Protein AF-W2XUU3-F1 (afdb_monomer)

pLDDT: mean 76.56, std 19.65, range [27.19, 97.81]

Structure (mmCIF, N/CA/C/O backbone):
data_AF-W2XUU3-F1
#
_entry.id   AF-W2XUU3-F1
#
loop_
_atom_site.group_PDB
_atom_site.id
_atom_site.type_symbol
_atom_site.label_atom_id
_atom_site.label_alt_id
_atom_site.label_comp_id
_atom_site.label_asym_id
_atom_site.label_entity_id
_atom_site.label_seq_id
_atom_site.pdbx_PDB_ins_code
_atom_site.Cartn_x
_atom_site.Cartn_y
_atom_site.Cartn_z
_atom_site.occupancy
_atom_site.B_iso_or_equiv
_atom_site.auth_seq_id
_atom_site.auth_comp_id
_atom_site.auth_asym_id
_atom_site.auth_atom_id
_atom_site.pdbx_PDB_model_num
ATOM 1 N N . TYR A 1 1 ? 20.651 -17.869 -12.430 1.00 41.25 1 TYR A N 1
ATOM 2 C CA . TYR A 1 1 ? 20.452 -16.437 -12.718 1.00 41.25 1 TYR A CA 1
ATOM 3 C C . TYR A 1 1 ? 20.823 -16.132 -14.167 1.00 41.25 1 TYR A C 1
ATOM 5 O O . TYR A 1 1 ? 19.932 -15.798 -14.933 1.00 41.25 1 TYR A O 1
ATOM 13 N N . ASP A 1 2 ? 22.051 -16.438 -14.607 1.00 34.59 2 ASP A N 1
ATOM 14 C CA . ASP A 1 2 ? 22.442 -16.351 -16.034 1.00 34.59 2 ASP A CA 1
ATOM 15 C C . ASP A 1 2 ? 21.589 -17.206 -16.983 1.00 34.59 2 ASP A C 1
ATOM 17 O O . ASP A 1 2 ? 21.377 -16.845 -18.137 1.00 34.59 2 ASP A O 1
ATOM 21 N N . GLN A 1 3 ? 21.059 -18.330 -16.496 1.00 32.31 3 GLN A N 1
ATOM 22 C CA . GLN A 1 3 ? 20.168 -19.185 -17.278 1.00 32.31 3 GLN A CA 1
ATOM 23 C C . GLN A 1 3 ? 18.784 -18.551 -17.520 1.00 32.31 3 GLN A C 1
ATOM 25 O O . GLN A 1 3 ? 18.233 -18.719 -18.599 1.00 32.31 3 GLN A O 1
ATOM 30 N N . TYR A 1 4 ? 18.274 -17.742 -16.582 1.00 40.62 4 TYR A N 1
ATOM 31 C CA . TYR A 1 4 ? 16.996 -17.033 -16.744 1.00 40.62 4 TYR A CA 1
ATOM 32 C C . TYR A 1 4 ? 17.118 -15.932 -17.811 1.00 40.62 4 TYR A C 1
ATOM 34 O O . TYR A 1 4 ? 16.264 -15.798 -18.679 1.00 40.62 4 TYR A O 1
ATOM 42 N N . LEU A 1 5 ? 18.250 -15.214 -17.827 1.00 39.97 5 LEU A N 1
ATOM 43 C CA . LEU A 1 5 ? 18.573 -14.233 -18.871 1.00 39.97 5 LEU A CA 1
ATOM 44 C C . LEU A 1 5 ? 18.820 -14.888 -20.245 1.00 39.97 5 LEU A C 1
ATOM 46 O O . LEU A 1 5 ? 18.446 -14.317 -21.271 1.00 39.97 5 LEU A O 1
ATOM 50 N N . ARG A 1 6 ? 19.404 -16.098 -20.285 1.00 38.22 6 ARG A N 1
ATOM 51 C CA . ARG A 1 6 ? 19.573 -16.879 -21.529 1.00 38.22 6 ARG A CA 1
ATOM 52 C C . ARG A 1 6 ? 18.256 -17.391 -22.101 1.00 38.22 6 ARG A C 1
ATOM 54 O O . ARG A 1 6 ? 18.081 -17.389 -23.312 1.00 38.22 6 ARG A O 1
ATOM 61 N N . GLU A 1 7 ? 17.328 -17.812 -21.252 1.00 38.66 7 GLU A N 1
ATOM 62 C CA . GLU A 1 7 ? 16.015 -18.289 -21.695 1.00 38.66 7 GLU A CA 1
ATOM 63 C C . GLU A 1 7 ? 15.116 -17.127 -22.162 1.00 38.66 7 GLU A C 1
ATOM 65 O O . GLU A 1 7 ? 14.324 -17.301 -23.085 1.00 38.66 7 GLU A O 1
ATOM 70 N N . CYS A 1 8 ? 15.319 -15.908 -21.643 1.00 41.34 8 CYS A N 1
ATOM 71 C CA . CYS A 1 8 ? 14.700 -14.684 -22.172 1.00 41.34 8 CYS A CA 1
ATOM 72 C C . CYS A 1 8 ? 15.312 -14.174 -23.493 1.00 41.34 8 CYS A C 1
ATOM 74 O O . CYS A 1 8 ? 14.723 -13.301 -24.125 1.00 41.34 8 CYS A O 1
ATOM 76 N N . SER A 1 9 ? 16.466 -14.695 -23.926 1.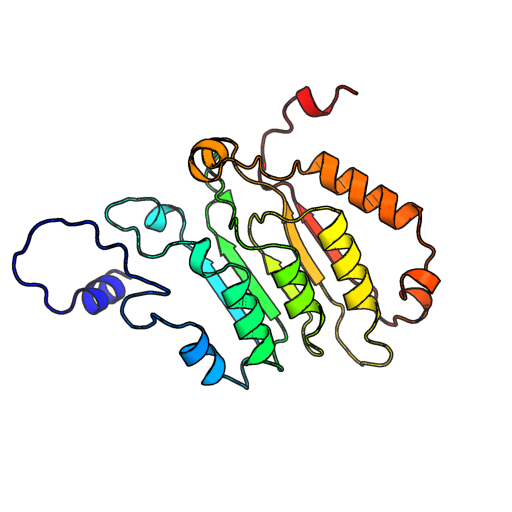00 40.03 9 SER A N 1
ATOM 77 C CA . SER A 1 9 ? 17.162 -14.307 -25.169 1.00 40.03 9 SER A CA 1
ATOM 78 C C . SER A 1 9 ? 17.012 -15.353 -26.284 1.00 40.03 9 SER A C 1
ATOM 80 O O . SER A 1 9 ? 17.901 -15.561 -27.112 1.00 40.03 9 SER A O 1
ATOM 82 N N . GLY A 1 10 ? 15.855 -16.017 -26.329 1.00 37.41 10 GLY A N 1
ATOM 83 C CA . GLY A 1 10 ? 15.483 -16.918 -27.414 1.00 37.41 10 GLY A CA 1
ATOM 84 C C . GLY A 1 10 ? 15.348 -16.193 -28.759 1.00 37.41 10 GLY A C 1
ATOM 85 O O . GLY A 1 10 ? 14.330 -15.569 -29.023 1.00 37.41 10 GLY A O 1
ATOM 86 N N . SER A 1 11 ? 16.367 -16.360 -29.609 1.00 41.75 11 SER A N 1
ATOM 87 C CA . SER A 1 11 ? 16.419 -16.057 -31.050 1.00 41.75 11 SER A CA 1
ATOM 88 C C . SER A 1 11 ? 16.164 -14.600 -31.457 1.00 41.75 11 SER A C 1
ATOM 90 O O . SER A 1 11 ? 15.083 -14.239 -31.911 1.00 41.75 11 SER A O 1
ATOM 92 N N . ILE A 1 12 ? 17.216 -13.780 -31.418 1.00 39.56 12 ILE A N 1
ATOM 93 C CA . ILE A 1 12 ? 17.306 -12.610 -32.297 1.00 39.56 12 ILE A CA 1
ATOM 94 C C . ILE A 1 12 ? 18.608 -12.745 -33.083 1.00 39.56 12 ILE A C 1
ATOM 96 O O . ILE A 1 12 ? 19.705 -12.754 -32.522 1.00 39.56 12 ILE A O 1
ATOM 100 N N . GLY A 1 13 ? 18.452 -12.956 -34.392 1.00 34.66 13 GLY A N 1
ATOM 101 C CA . GLY A 1 13 ? 19.531 -12.836 -35.360 1.00 34.66 13 GLY A CA 1
ATOM 102 C C . GLY A 1 13 ? 20.170 -11.456 -35.268 1.00 34.66 13 GLY A C 1
ATOM 103 O O . GLY A 1 13 ? 19.575 -10.515 -34.765 1.00 34.66 13 GLY A O 1
ATOM 104 N N . THR A 1 14 ? 21.410 -11.366 -35.725 1.00 39.41 14 THR A N 1
ATOM 105 C CA . THR A 1 14 ? 22.249 -10.166 -35.753 1.00 39.41 14 THR A CA 1
ATOM 106 C C . THR A 1 14 ? 21.522 -8.924 -36.273 1.00 39.41 14 THR A C 1
ATOM 108 O O . THR A 1 14 ? 21.607 -8.625 -37.459 1.00 39.41 14 THR A O 1
ATOM 111 N N . GLU A 1 15 ? 20.873 -8.171 -35.393 1.00 36.06 15 GLU A N 1
ATOM 112 C CA . GLU A 1 15 ? 20.435 -6.808 -35.654 1.00 36.06 15 GLU A CA 1
ATOM 113 C C . GLU A 1 15 ? 20.723 -5.944 -34.426 1.00 36.06 15 GLU A C 1
ATOM 115 O O . GLU A 1 15 ? 20.674 -6.367 -33.274 1.00 36.06 15 GLU A O 1
ATOM 120 N N . THR A 1 16 ? 21.185 -4.750 -34.754 1.00 36.25 16 THR A N 1
ATOM 121 C CA . THR A 1 16 ? 21.762 -3.677 -33.953 1.00 36.25 16 THR A CA 1
ATOM 122 C C . THR A 1 16 ? 21.154 -3.450 -32.570 1.00 36.25 16 THR A C 1
ATOM 124 O O . THR A 1 16 ? 19.956 -3.585 -32.368 1.00 36.25 16 THR A O 1
ATOM 127 N N . ALA A 1 17 ? 22.019 -3.018 -31.643 1.00 39.22 17 ALA A N 1
ATOM 128 C CA . ALA A 1 17 ? 21.727 -2.589 -30.278 1.00 39.22 17 ALA A CA 1
ATOM 129 C C . ALA A 1 17 ? 20.727 -1.415 -30.205 1.00 39.22 17 ALA A C 1
ATOM 131 O O . ALA A 1 17 ? 21.086 -0.285 -29.874 1.00 39.22 17 ALA A O 1
ATOM 132 N N . GLU A 1 18 ? 19.464 -1.688 -30.501 1.00 40.22 18 GLU A N 1
ATOM 133 C CA . GLU A 1 18 ? 18.334 -0.872 -30.094 1.00 40.22 18 GLU A CA 1
ATOM 134 C C . GLU A 1 18 ? 17.910 -1.319 -28.694 1.00 40.22 18 GLU A C 1
ATOM 136 O O . GLU A 1 18 ? 17.747 -2.502 -28.406 1.00 40.22 18 GLU A O 1
ATOM 141 N N . THR A 1 19 ? 17.802 -0.346 -27.797 1.00 45.88 19 THR A N 1
ATOM 142 C CA . THR A 1 19 ? 17.365 -0.463 -26.404 1.00 45.88 19 THR A CA 1
ATOM 143 C C . THR A 1 19 ? 16.165 -1.399 -26.239 1.00 45.88 19 THR A C 1
ATOM 145 O O . THR A 1 19 ? 15.020 -0.994 -26.445 1.00 45.88 19 THR A O 1
ATOM 148 N N . ILE A 1 20 ? 16.430 -2.638 -25.817 1.00 49.38 20 ILE A N 1
ATOM 149 C CA . ILE A 1 20 ? 15.419 -3.622 -25.426 1.00 49.38 20 ILE A CA 1
ATOM 150 C C . ILE A 1 20 ? 14.878 -3.192 -24.059 1.00 49.38 20 ILE A C 1
ATOM 152 O O . ILE A 1 20 ? 15.310 -3.681 -23.026 1.00 49.38 20 ILE A O 1
ATOM 156 N N . ASN A 1 21 ? 13.956 -2.231 -24.039 1.00 52.81 21 ASN A N 1
ATOM 157 C CA . ASN A 1 21 ? 13.055 -2.061 -22.903 1.00 52.81 21 ASN A CA 1
ATOM 158 C C . ASN A 1 21 ? 11.887 -3.023 -23.138 1.00 52.81 21 ASN A C 1
ATOM 160 O O . ASN A 1 21 ? 11.008 -2.687 -23.938 1.00 52.81 21 ASN A O 1
ATOM 164 N N . PRO A 1 22 ? 11.858 -4.222 -22.527 1.00 54.12 22 PRO A N 1
ATOM 165 C CA . PRO A 1 22 ? 10.734 -5.126 -22.721 1.00 54.12 22 PRO A CA 1
ATOM 166 C C . PRO A 1 22 ? 9.446 -4.428 -22.241 1.00 54.12 22 PRO A C 1
ATOM 168 O O . PRO A 1 22 ? 9.410 -3.887 -21.131 1.00 54.12 22 PRO A O 1
ATOM 171 N N . PRO A 1 23 ? 8.394 -4.368 -23.073 1.00 60.56 23 PRO A N 1
ATOM 172 C CA . PRO A 1 23 ? 7.154 -3.701 -22.705 1.00 60.56 23 PRO A CA 1
ATOM 173 C C . PRO A 1 23 ? 6.429 -4.477 -21.597 1.00 60.56 23 PRO A C 1
ATOM 175 O O . PRO A 1 23 ? 6.322 -5.699 -21.644 1.00 60.56 23 PRO A O 1
ATOM 178 N N . GLY A 1 24 ? 5.871 -3.761 -20.619 1.00 72.94 24 GLY A N 1
ATOM 179 C CA . GLY A 1 24 ? 5.047 -4.360 -19.565 1.00 72.94 24 GLY A CA 1
ATOM 180 C C . GLY A 1 24 ? 5.864 -5.028 -18.455 1.00 72.94 24 GLY A C 1
ATOM 181 O O . GLY A 1 24 ? 6.735 -4.398 -17.861 1.00 72.94 24 GLY A O 1
ATOM 182 N N . TYR A 1 25 ? 5.548 -6.284 -18.144 1.00 75.56 25 TYR A N 1
ATOM 183 C CA . TYR A 1 25 ? 6.051 -7.034 -16.983 1.00 75.56 25 TYR A CA 1
ATOM 184 C C . TYR A 1 25 ? 7.121 -8.070 -17.374 1.00 75.56 25 TYR A C 1
ATOM 186 O O . TYR A 1 25 ? 7.364 -9.028 -16.642 1.00 75.56 25 TYR A O 1
ATOM 194 N N . GLY A 1 26 ? 7.743 -7.894 -18.545 1.00 71.25 26 GLY A N 1
ATOM 195 C CA . GLY A 1 26 ? 8.745 -8.790 -19.125 1.00 71.25 26 GLY A CA 1
ATOM 196 C C . GLY A 1 26 ? 8.318 -9.362 -20.481 1.00 71.25 26 GLY A C 1
ATOM 197 O O . GLY A 1 26 ? 7.238 -9.069 -20.987 1.00 71.25 26 GLY A O 1
ATOM 198 N N . VAL A 1 27 ? 9.167 -10.209 -21.071 1.00 67.94 27 VAL A N 1
ATOM 199 C CA . VAL A 1 27 ? 8.997 -10.736 -22.445 1.00 67.94 27 VAL A CA 1
ATOM 200 C C . VAL A 1 27 ? 7.706 -11.552 -22.617 1.00 67.94 27 VAL A C 1
ATOM 202 O O . VAL A 1 27 ? 7.077 -11.503 -23.670 1.00 67.94 27 VAL A O 1
ATOM 205 N N . SER A 1 28 ? 7.285 -12.265 -21.570 1.00 67.44 28 SER A N 1
ATOM 206 C CA . SER A 1 28 ? 6.139 -13.187 -21.617 1.00 67.44 28 SER A CA 1
ATOM 207 C C . SER A 1 28 ? 4.859 -12.629 -20.986 1.00 67.44 28 SER A C 1
ATOM 209 O O . SER A 1 28 ? 3.838 -13.313 -20.974 1.00 67.44 28 SER A O 1
ATOM 211 N N . ALA A 1 29 ? 4.900 -11.416 -20.427 1.00 73.81 29 ALA A N 1
ATOM 212 C CA . ALA A 1 29 ? 3.790 -10.841 -19.674 1.00 73.81 29 ALA A CA 1
ATOM 213 C C . ALA A 1 29 ? 3.652 -9.344 -19.970 1.00 73.81 29 ALA A C 1
ATOM 215 O O . ALA A 1 29 ? 4.213 -8.495 -19.286 1.00 73.81 29 ALA A O 1
ATOM 216 N N . SER A 1 30 ? 2.864 -9.008 -20.987 1.00 76.69 30 SER A N 1
ATOM 217 C CA . SER A 1 30 ? 2.595 -7.615 -21.365 1.00 76.69 30 SER A CA 1
ATOM 218 C C . SER A 1 30 ? 1.377 -7.017 -20.648 1.00 76.69 30 SER A C 1
ATOM 220 O O . SER A 1 30 ? 1.278 -5.797 -20.518 1.00 76.69 30 SER A O 1
ATOM 222 N N . GLU A 1 31 ? 0.466 -7.851 -20.131 1.00 84.44 31 GLU A N 1
ATOM 223 C CA . GLU A 1 31 ? -0.811 -7.416 -19.555 1.00 84.44 31 GLU A CA 1
ATOM 224 C C . GLU A 1 31 ? -1.059 -7.984 -18.150 1.00 84.44 31 GLU A C 1
ATOM 226 O O . GLU A 1 31 ? -1.480 -9.131 -17.989 1.00 84.44 31 GLU A O 1
ATOM 231 N N . ALA A 1 32 ? -0.912 -7.149 -17.114 1.00 86.81 32 ALA A N 1
ATOM 232 C CA . ALA A 1 32 ? -1.220 -7.539 -15.733 1.00 86.81 32 ALA A CA 1
ATOM 233 C C . ALA A 1 32 ? -2.652 -8.040 -15.556 1.00 86.81 32 ALA A C 1
ATOM 235 O O . ALA A 1 32 ? -2.894 -8.948 -14.768 1.00 86.81 32 ALA A O 1
ATOM 236 N N . ARG A 1 33 ? -3.602 -7.493 -16.322 1.00 91.31 33 ARG A N 1
ATOM 237 C CA . ARG A 1 33 ? -4.997 -7.932 -16.280 1.00 91.31 33 ARG A CA 1
ATOM 238 C C . ARG A 1 33 ? -5.147 -9.407 -16.624 1.00 91.31 33 ARG A C 1
ATOM 240 O O . ARG A 1 33 ? -5.864 -10.105 -15.918 1.00 91.31 33 ARG A O 1
ATOM 247 N N . ALA A 1 34 ? -4.488 -9.876 -17.681 1.00 89.94 34 ALA A N 1
ATOM 248 C CA . ALA A 1 34 ? -4.560 -11.277 -18.080 1.00 89.94 34 ALA A CA 1
ATOM 249 C C . ALA A 1 34 ? -3.976 -12.190 -16.991 1.00 89.94 34 ALA A C 1
ATOM 251 O O . ALA A 1 34 ? -4.599 -13.188 -16.631 1.00 89.94 34 ALA A O 1
ATOM 252 N N . VAL A 1 35 ? -2.832 -11.797 -16.418 1.00 88.75 35 VAL A N 1
ATOM 253 C CA . VAL A 1 35 ? -2.141 -12.552 -15.362 1.00 88.75 35 VAL A CA 1
ATOM 254 C C . VAL A 1 35 ? -2.972 -12.614 -14.079 1.00 88.75 35 VAL A C 1
ATOM 256 O O . VAL A 1 35 ? -3.259 -13.696 -13.580 1.00 88.75 35 VAL A O 1
ATOM 259 N N . LEU A 1 36 ? -3.412 -11.467 -13.562 1.00 94.00 36 LEU A N 1
ATOM 260 C CA . LEU A 1 36 ? -4.141 -11.384 -12.292 1.00 94.00 36 LEU A CA 1
ATOM 261 C C . LEU A 1 36 ? -5.523 -12.039 -12.393 1.00 94.00 36 LEU A C 1
ATOM 263 O O . LEU A 1 36 ? -5.936 -12.754 -11.484 1.00 94.00 36 LEU A O 1
ATOM 267 N N . LYS A 1 37 ? -6.204 -11.899 -13.538 1.00 94.94 37 LYS A N 1
ATOM 268 C CA . LYS A 1 37 ? -7.478 -12.584 -13.804 1.00 94.94 37 LYS A CA 1
ATOM 269 C C . LYS A 1 37 ? -7.347 -14.108 -13.816 1.00 94.94 37 LYS A C 1
ATOM 271 O O . LYS A 1 37 ? -8.307 -14.790 -13.464 1.00 94.94 37 LYS A O 1
ATOM 276 N N . ALA A 1 38 ? -6.193 -14.646 -14.206 1.00 93.62 38 ALA A N 1
ATOM 277 C CA . ALA A 1 38 ? -5.939 -16.084 -14.165 1.00 93.62 38 ALA A CA 1
ATOM 278 C C . ALA A 1 38 ? -5.705 -16.614 -12.735 1.00 93.62 38 ALA A C 1
ATOM 280 O O . ALA A 1 38 ? -5.761 -17.824 -12.522 1.00 93.62 38 ALA A O 1
ATOM 281 N N . CYS A 1 39 ? -5.500 -15.727 -11.753 1.00 94.69 39 CYS A N 1
ATOM 282 C CA . CYS A 1 39 ? -5.122 -16.068 -10.382 1.00 94.69 39 CYS A CA 1
ATOM 283 C C . CYS A 1 39 ? -6.114 -15.521 -9.329 1.00 94.69 39 CYS A C 1
ATOM 285 O O . CYS A 1 39 ? -5.701 -14.812 -8.409 1.00 94.69 39 CYS A O 1
ATOM 287 N N . PRO A 1 40 ? -7.420 -15.855 -9.380 1.00 95.75 40 PRO A N 1
ATOM 288 C CA . PRO A 1 40 ? -8.401 -15.314 -8.432 1.00 95.75 40 PRO A CA 1
ATOM 289 C C . PRO A 1 40 ? -8.209 -15.795 -6.986 1.00 95.75 40 PRO A C 1
ATOM 291 O O . PRO A 1 40 ? -8.687 -15.156 -6.051 1.00 95.75 40 PRO A O 1
ATOM 294 N N . ALA A 1 41 ? -7.500 -16.912 -6.798 1.00 96.88 41 ALA A N 1
ATOM 295 C CA . ALA A 1 41 ? -7.168 -17.469 -5.489 1.00 96.88 41 ALA A CA 1
ATOM 296 C C . ALA A 1 41 ? -5.841 -16.938 -4.909 1.00 96.88 41 ALA A C 1
ATOM 298 O O . ALA A 1 41 ? -5.352 -17.480 -3.921 1.00 96.88 41 ALA A O 1
ATOM 299 N N . LEU A 1 42 ? -5.231 -15.922 -5.530 1.00 97.38 42 LEU A N 1
ATOM 300 C CA . LEU A 1 42 ? -3.967 -15.351 -5.071 1.00 97.38 42 LEU A CA 1
ATOM 301 C C . LEU A 1 42 ? -4.139 -14.693 -3.694 1.00 97.38 42 LEU A C 1
ATOM 303 O O . LEU A 1 42 ? -4.936 -13.768 -3.543 1.00 97.38 42 LEU A O 1
ATOM 307 N N . THR A 1 43 ? -3.367 -15.159 -2.712 1.00 96.75 43 THR A N 1
ATOM 308 C CA . THR A 1 43 ? -3.376 -14.642 -1.333 1.00 96.75 43 THR A CA 1
ATOM 309 C C . THR A 1 43 ? -2.168 -13.764 -1.021 1.00 96.75 43 THR A C 1
ATOM 311 O O . THR A 1 43 ? -2.246 -12.891 -0.163 1.00 96.75 43 THR A O 1
ATOM 314 N N . SER A 1 44 ? -1.055 -13.939 -1.732 1.00 96.88 44 SER A N 1
ATOM 315 C CA . SER A 1 44 ? 0.165 -13.163 -1.518 1.00 96.88 44 SER A CA 1
ATOM 316 C C . SER A 1 44 ? 0.781 -12.748 -2.847 1.00 96.88 44 SER A C 1
ATOM 318 O O . SER A 1 44 ? 0.933 -13.578 -3.745 1.00 96.88 44 SER A O 1
ATOM 320 N N . LEU A 1 45 ? 1.128 -11.468 -2.972 1.00 96.38 45 LEU A N 1
ATOM 321 C CA . LEU A 1 45 ? 1.821 -10.914 -4.132 1.00 96.38 45 LEU A CA 1
ATOM 322 C C . LEU A 1 45 ? 3.032 -10.109 -3.660 1.00 96.38 45 LEU A C 1
ATOM 324 O O . LEU A 1 45 ? 2.863 -9.051 -3.059 1.00 96.38 45 LEU A O 1
ATOM 328 N N . SER A 1 46 ? 4.235 -10.604 -3.949 1.00 94.31 46 SER A N 1
ATOM 329 C CA . SER A 1 46 ? 5.489 -9.885 -3.703 1.00 94.31 46 SER A CA 1
ATOM 330 C C . SER A 1 46 ? 6.171 -9.553 -5.027 1.00 94.31 46 SER A C 1
ATOM 332 O O . SER A 1 46 ? 6.272 -10.400 -5.919 1.00 94.31 46 SER A O 1
ATOM 334 N N . ILE A 1 47 ? 6.615 -8.307 -5.158 1.00 90.75 47 ILE A N 1
ATOM 335 C CA . ILE A 1 47 ? 7.369 -7.785 -6.295 1.00 90.75 47 ILE A CA 1
ATOM 336 C C . ILE A 1 47 ? 8.685 -7.245 -5.747 1.00 90.75 47 ILE A C 1
ATOM 338 O O . ILE A 1 47 ? 8.704 -6.246 -5.034 1.00 90.75 47 ILE A O 1
ATOM 342 N N . ASN A 1 48 ? 9.792 -7.892 -6.101 1.00 87.25 48 ASN A N 1
ATOM 343 C CA . ASN A 1 48 ? 11.125 -7.443 -5.722 1.00 87.25 48 ASN A CA 1
ATOM 344 C C . ASN A 1 48 ? 11.884 -6.993 -6.969 1.00 87.25 48 ASN A C 1
ATOM 346 O O . ASN A 1 48 ? 12.063 -7.769 -7.911 1.00 87.25 48 ASN A O 1
ATOM 350 N N . ILE A 1 49 ? 12.298 -5.729 -6.983 1.00 81.75 49 ILE A N 1
ATOM 351 C CA . ILE A 1 49 ? 13.027 -5.130 -8.096 1.00 81.75 49 ILE A CA 1
ATOM 352 C C . ILE A 1 49 ? 14.494 -4.975 -7.696 1.00 81.75 49 ILE A C 1
ATOM 354 O O . ILE A 1 49 ? 14.846 -4.122 -6.874 1.00 81.75 49 ILE A O 1
ATOM 358 N N . ASP A 1 50 ? 15.372 -5.750 -8.341 1.00 80.12 50 ASP A N 1
ATOM 359 C CA . ASP A 1 50 ? 16.817 -5.521 -8.265 1.00 80.12 50 ASP A CA 1
ATOM 360 C C . ASP A 1 50 ? 17.144 -4.222 -9.001 1.00 80.12 50 ASP A C 1
ATOM 362 O O . ASP A 1 50 ? 17.335 -4.181 -10.220 1.00 80.12 50 ASP A O 1
ATOM 366 N N . TYR A 1 51 ? 17.179 -3.144 -8.226 1.00 72.19 51 TYR A N 1
ATOM 367 C CA . TYR A 1 51 ? 17.460 -1.806 -8.704 1.00 72.19 51 TYR A CA 1
ATOM 368 C C . TYR A 1 51 ? 18.836 -1.686 -9.356 1.00 72.19 51 TYR A C 1
ATOM 370 O O . TYR A 1 51 ? 18.968 -0.990 -10.359 1.00 72.19 51 TYR A O 1
ATOM 378 N N . ILE A 1 52 ? 19.861 -2.349 -8.811 1.00 71.06 52 ILE A N 1
ATOM 379 C CA . ILE A 1 52 ? 21.241 -2.224 -9.297 1.00 71.06 52 ILE A CA 1
ATOM 380 C C . ILE A 1 52 ? 21.318 -2.746 -10.729 1.00 71.06 52 ILE A C 1
ATOM 382 O O . ILE A 1 52 ? 21.878 -2.079 -11.602 1.00 71.06 52 ILE A O 1
ATOM 386 N N . GLN A 1 53 ? 20.708 -3.902 -10.978 1.00 73.19 53 GLN A N 1
ATOM 387 C CA . GLN A 1 53 ? 20.642 -4.479 -12.316 1.00 73.19 53 GLN A CA 1
ATOM 388 C C . GLN A 1 53 ? 19.687 -3.705 -13.224 1.00 73.19 53 GLN A C 1
ATOM 390 O O . GLN A 1 53 ? 20.019 -3.442 -14.378 1.00 73.19 53 GLN A O 1
ATOM 395 N N . ASN A 1 54 ? 18.529 -3.288 -12.713 1.00 73.00 54 ASN A N 1
ATOM 396 C CA . ASN A 1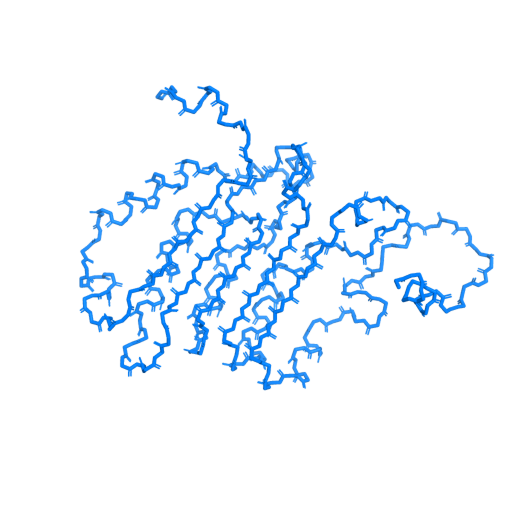 54 ? 17.517 -2.628 -13.534 1.00 73.00 54 ASN A CA 1
ATOM 397 C C . ASN A 1 54 ? 17.916 -1.204 -13.971 1.00 73.00 54 ASN A C 1
ATOM 399 O O . ASN A 1 54 ? 17.428 -0.707 -14.981 1.00 73.00 54 ASN A O 1
ATOM 403 N N . ASN A 1 55 ? 18.811 -0.538 -13.236 1.00 70.25 55 ASN A N 1
ATOM 404 C CA . ASN A 1 55 ? 19.317 0.788 -13.596 1.00 70.25 55 ASN A CA 1
ATOM 405 C C . ASN A 1 55 ? 20.448 0.784 -14.621 1.00 70.25 55 ASN A C 1
ATOM 407 O O . ASN A 1 55 ? 20.777 1.845 -15.159 1.00 70.25 55 ASN A O 1
ATOM 411 N N . ASN A 1 56 ? 21.099 -0.355 -14.845 1.00 71.56 56 ASN A N 1
ATOM 412 C CA . ASN A 1 56 ? 22.107 -0.450 -15.885 1.00 71.56 56 ASN A CA 1
ATOM 413 C C . ASN A 1 56 ? 21.379 -0.485 -17.242 1.00 71.56 56 ASN A C 1
ATOM 415 O O . ASN A 1 56 ? 20.624 -1.423 -17.480 1.00 71.56 56 ASN A O 1
ATOM 419 N N . PRO A 1 57 ? 21.602 0.484 -18.152 1.00 68.94 57 PRO A N 1
ATOM 420 C CA . PRO A 1 57 ? 20.894 0.544 -19.435 1.00 68.94 57 PRO A CA 1
ATOM 421 C C . PRO A 1 57 ? 21.041 -0.716 -20.298 1.00 68.94 57 PRO A C 1
ATOM 423 O O . PRO A 1 57 ? 20.216 -0.960 -21.169 1.00 68.94 57 PRO A O 1
ATOM 426 N N . GLN A 1 58 ? 22.094 -1.509 -20.073 1.00 68.31 58 GLN A N 1
ATOM 427 C CA . GLN A 1 58 ? 22.340 -2.764 -20.787 1.00 68.31 58 GLN A CA 1
ATOM 428 C C . GLN A 1 58 ? 21.548 -3.944 -20.217 1.00 68.31 58 GLN A C 1
ATOM 430 O O . GLN A 1 58 ? 21.378 -4.951 -20.896 1.00 68.31 58 GLN A O 1
ATOM 435 N N . THR A 1 59 ? 21.099 -3.838 -18.968 1.00 67.12 59 THR A N 1
ATOM 436 C CA . THR A 1 59 ? 20.378 -4.893 -18.250 1.00 67.12 59 THR A CA 1
ATOM 437 C C . THR A 1 59 ? 19.042 -4.401 -17.708 1.00 67.12 59 THR A C 1
ATOM 439 O O . THR A 1 59 ? 18.451 -5.077 -16.876 1.00 67.12 59 THR A O 1
ATOM 442 N N . GLN A 1 60 ? 18.557 -3.240 -18.155 1.00 69.38 60 GLN A N 1
ATOM 443 C CA . GLN A 1 60 ? 17.246 -2.731 -17.780 1.00 69.38 60 GLN A CA 1
ATOM 444 C C . GLN A 1 60 ? 16.184 -3.698 -18.304 1.00 69.38 60 GLN A C 1
ATOM 446 O O . GLN A 1 60 ? 16.051 -3.896 -19.509 1.00 69.38 60 GLN A O 1
ATOM 451 N N . TYR A 1 61 ? 15.435 -4.307 -17.391 1.00 70.75 61 TYR A N 1
ATOM 452 C CA . TYR A 1 61 ? 14.495 -5.376 -17.721 1.00 70.75 61 TYR A CA 1
ATOM 453 C C . TYR A 1 61 ? 13.049 -5.021 -17.378 1.00 70.75 61 TYR A C 1
ATOM 455 O O . TYR A 1 61 ? 12.146 -5.739 -17.796 1.00 70.75 61 TYR A O 1
ATOM 463 N N . ILE A 1 62 ? 12.796 -3.938 -16.631 1.00 75.88 62 ILE A N 1
ATOM 464 C CA . ILE A 1 62 ? 11.433 -3.485 -16.343 1.00 75.88 62 ILE A CA 1
ATOM 465 C C . ILE A 1 62 ? 11.363 -1.991 -16.007 1.00 75.88 62 ILE A C 1
ATOM 467 O O . ILE A 1 62 ? 12.234 -1.425 -15.348 1.00 75.88 62 ILE A O 1
ATOM 471 N N . SER A 1 63 ? 10.289 -1.325 -16.429 1.00 76.94 63 SER A N 1
ATOM 472 C CA . SER A 1 63 ? 9.958 0.014 -15.930 1.00 76.94 63 SER A CA 1
ATOM 473 C C . SER A 1 63 ? 9.155 -0.110 -14.639 1.00 76.94 63 SER A C 1
ATOM 475 O O . SER A 1 63 ? 8.105 -0.738 -14.644 1.00 76.94 63 SER A O 1
ATOM 477 N N . THR A 1 64 ? 9.579 0.525 -13.543 1.00 76.56 64 THR A N 1
ATOM 478 C CA . THR A 1 64 ? 8.838 0.496 -12.263 1.00 76.56 64 THR A CA 1
ATOM 479 C C . THR A 1 64 ? 7.436 1.108 -12.368 1.00 76.56 64 THR A C 1
ATOM 481 O O . THR A 1 64 ? 6.549 0.742 -11.602 1.00 76.56 64 THR A O 1
ATOM 484 N N . ALA A 1 65 ? 7.199 1.973 -13.362 1.00 78.62 65 ALA A N 1
ATOM 485 C CA . ALA A 1 65 ? 5.897 2.591 -13.623 1.00 78.62 65 ALA A CA 1
ATOM 486 C C . ALA A 1 65 ? 4.792 1.575 -13.966 1.00 78.62 65 ALA A C 1
ATOM 488 O O . ALA A 1 65 ? 3.611 1.870 -13.797 1.00 78.62 65 ALA A O 1
ATOM 489 N N . VAL A 1 66 ? 5.148 0.362 -14.411 1.00 86.12 66 VAL A N 1
ATOM 490 C CA . VAL A 1 66 ? 4.148 -0.684 -14.689 1.00 86.12 66 VAL A CA 1
ATOM 491 C C . VAL A 1 66 ? 3.437 -1.162 -13.424 1.00 86.12 66 VAL A C 1
ATOM 493 O O . VAL A 1 66 ? 2.330 -1.672 -13.523 1.00 86.12 66 VAL A O 1
ATOM 496 N N . TYR A 1 67 ? 4.021 -0.932 -12.245 1.00 89.06 67 TYR A N 1
ATOM 497 C CA . TYR A 1 67 ? 3.453 -1.272 -10.939 1.00 89.06 67 TYR A CA 1
ATOM 498 C C . TYR A 1 67 ? 2.762 -0.080 -10.248 1.00 89.06 67 TYR A C 1
ATOM 500 O O . TYR A 1 67 ? 2.693 -0.020 -9.022 1.00 89.06 67 TYR A O 1
ATOM 508 N N . GLY A 1 68 ? 2.269 0.889 -11.025 1.00 89.38 68 GLY A N 1
ATOM 509 C CA . GLY A 1 68 ? 1.442 1.992 -10.526 1.00 89.38 68 GLY A CA 1
ATOM 510 C C . GLY A 1 68 ? -0.019 1.603 -10.260 1.00 89.38 68 GLY A C 1
ATOM 511 O O . GLY A 1 68 ? -0.390 0.429 -10.266 1.00 89.38 68 GLY A O 1
ATOM 512 N N . ASP A 1 69 ? -0.883 2.603 -10.099 1.00 92.81 69 ASP A N 1
ATOM 513 C CA . ASP A 1 69 ? -2.283 2.453 -9.683 1.00 92.81 69 ASP A CA 1
ATOM 514 C C . ASP A 1 69 ? -3.058 1.434 -10.504 1.00 92.81 69 ASP A C 1
ATOM 516 O O . ASP A 1 69 ? -3.761 0.594 -9.951 1.00 92.81 69 ASP A O 1
ATOM 520 N N . LYS A 1 70 ? -2.897 1.459 -11.831 1.00 93.06 70 LYS A N 1
ATOM 521 C CA . LYS A 1 70 ? -3.625 0.548 -12.720 1.00 93.06 70 LYS A CA 1
ATOM 522 C C . LYS A 1 70 ? -3.326 -0.918 -12.400 1.00 93.06 70 LYS A C 1
ATOM 524 O O . LYS A 1 70 ? -4.222 -1.753 -12.508 1.00 93.06 70 LYS A O 1
ATOM 529 N N . PHE A 1 71 ? -2.090 -1.239 -12.024 1.00 93.94 71 PHE A N 1
ATOM 530 C CA . PHE A 1 71 ? -1.706 -2.594 -11.641 1.00 93.94 71 PHE A CA 1
ATOM 531 C C . PHE A 1 71 ? -2.401 -3.013 -10.347 1.00 93.94 71 PHE A C 1
ATOM 533 O O . PHE A 1 71 ? -3.056 -4.053 -10.313 1.00 93.94 71 PHE A O 1
ATOM 540 N N . TRP A 1 72 ? -2.323 -2.183 -9.307 1.00 95.31 72 TRP A N 1
ATOM 541 C CA . TRP A 1 72 ? -2.887 -2.508 -7.997 1.00 95.31 72 TRP A CA 1
ATOM 542 C C . TRP A 1 72 ? -4.416 -2.475 -7.967 1.00 95.31 72 TRP A C 1
ATOM 544 O O . TRP A 1 72 ? -5.027 -3.304 -7.299 1.00 95.31 72 TRP A O 1
ATOM 554 N N . GLU A 1 73 ? -5.051 -1.598 -8.744 1.00 96.62 73 GLU A N 1
ATOM 555 C CA . GLU A 1 73 ? -6.498 -1.632 -8.983 1.00 96.62 73 GLU A CA 1
ATOM 556 C C . GLU A 1 73 ? -6.915 -2.943 -9.653 1.00 96.62 73 GLU A C 1
ATOM 558 O O . GLU A 1 73 ? -7.875 -3.580 -9.223 1.00 96.62 73 GLU A O 1
ATOM 563 N N . THR A 1 74 ? -6.155 -3.387 -10.658 1.00 96.38 74 THR A N 1
ATOM 564 C CA . THR A 1 74 ? -6.386 -4.672 -11.331 1.00 96.38 74 THR A CA 1
ATOM 565 C C . THR A 1 74 ? -6.191 -5.842 -10.360 1.00 96.38 74 THR A C 1
ATOM 567 O O . THR A 1 74 ? -6.981 -6.784 -10.368 1.00 96.38 74 THR A O 1
ATOM 570 N N . ALA A 1 75 ? -5.176 -5.789 -9.493 1.00 96.44 75 ALA A N 1
ATOM 571 C CA . ALA A 1 75 ? -4.942 -6.818 -8.481 1.00 96.44 75 ALA A CA 1
ATOM 572 C C . ALA A 1 75 ? -6.101 -6.879 -7.479 1.00 96.44 75 ALA A C 1
ATOM 574 O O . ALA A 1 75 ? -6.600 -7.961 -7.185 1.00 96.44 75 ALA A O 1
ATOM 575 N N . ALA A 1 76 ? -6.592 -5.726 -7.022 1.00 96.31 76 ALA A N 1
ATOM 576 C CA . ALA A 1 76 ? -7.746 -5.658 -6.136 1.00 96.31 76 ALA A CA 1
ATOM 577 C C . ALA A 1 76 ? -9.047 -6.147 -6.804 1.00 96.31 76 ALA A C 1
ATOM 579 O O . ALA A 1 76 ? -9.891 -6.739 -6.133 1.00 96.31 76 ALA A O 1
ATOM 580 N N . GLU A 1 77 ? -9.216 -5.921 -8.112 1.00 97.19 77 GLU A N 1
ATOM 581 C CA . GLU A 1 77 ? -10.380 -6.385 -8.879 1.00 97.19 77 GLU A CA 1
ATOM 582 C C . GLU A 1 77 ? -10.384 -7.909 -9.055 1.00 97.19 77 GLU A C 1
ATOM 584 O O . GLU A 1 77 ? -11.408 -8.556 -8.833 1.00 97.19 77 GLU A O 1
ATOM 589 N N . TYR A 1 78 ? -9.254 -8.488 -9.466 1.00 97.75 78 TYR A N 1
ATOM 590 C CA . TYR A 1 78 ? -9.198 -9.891 -9.885 1.00 97.75 78 TYR A CA 1
ATOM 591 C C . TYR A 1 78 ? -8.720 -10.861 -8.806 1.00 97.75 78 TYR A C 1
ATOM 593 O O . TYR A 1 78 ? -9.007 -12.050 -8.921 1.00 97.75 78 TYR A O 1
ATOM 601 N N . CYS A 1 79 ? -8.054 -10.382 -7.755 1.00 97.31 79 CYS A N 1
ATOM 602 C CA . CYS A 1 79 ? -7.519 -11.205 -6.669 1.00 97.31 79 CYS A CA 1
ATOM 603 C C . CYS A 1 79 ? -8.158 -10.809 -5.319 1.00 97.31 79 CYS A C 1
ATOM 605 O O . CYS A 1 79 ? -7.485 -10.277 -4.434 1.00 97.31 79 CYS A O 1
ATOM 607 N N . PRO A 1 80 ? -9.465 -11.066 -5.114 1.00 95.00 80 PRO A N 1
ATOM 608 C CA . PRO A 1 80 ? -10.197 -10.605 -3.929 1.00 95.00 80 PRO A CA 1
ATOM 609 C C . PRO A 1 80 ? -9.766 -11.286 -2.619 1.00 95.00 80 PRO A C 1
ATOM 611 O O . PRO A 1 80 ? -10.142 -10.821 -1.541 1.00 95.00 80 PRO A O 1
ATOM 614 N N . LEU A 1 81 ? -9.012 -12.389 -2.704 1.00 95.12 81 LEU A N 1
ATOM 615 C CA . LEU A 1 81 ? -8.489 -13.148 -1.563 1.00 95.12 81 LEU A CA 1
ATOM 616 C C . LEU A 1 81 ? -7.091 -12.697 -1.121 1.00 95.12 81 LEU A C 1
ATOM 618 O O . LEU A 1 81 ? -6.500 -13.348 -0.268 1.00 95.12 81 LEU A O 1
ATOM 622 N N . LEU A 1 82 ? -6.560 -11.603 -1.676 1.00 95.56 82 LEU A N 1
ATOM 623 C CA . LEU A 1 82 ? -5.259 -11.076 -1.272 1.00 95.56 82 LEU A CA 1
ATOM 624 C C . LEU A 1 82 ? -5.228 -10.746 0.227 1.00 95.56 82 LEU A C 1
ATOM 626 O O . LEU A 1 82 ? -6.037 -9.967 0.736 1.00 95.56 82 LEU A O 1
ATOM 630 N N . GLU A 1 83 ? -4.243 -11.328 0.903 1.00 94.88 83 GLU A N 1
ATOM 631 C CA . GLU A 1 83 ? -3.943 -11.184 2.325 1.00 94.88 83 GLU A CA 1
ATOM 632 C C . GLU A 1 83 ? -2.690 -10.342 2.562 1.00 94.88 83 GLU A C 1
ATOM 634 O O . GLU A 1 83 ? -2.629 -9.588 3.537 1.00 94.88 83 GLU A O 1
ATOM 639 N N . SER A 1 84 ? -1.709 -10.417 1.662 1.00 95.69 84 SER A N 1
ATOM 640 C CA . SER A 1 84 ? -0.469 -9.645 1.750 1.00 95.69 84 SER A CA 1
ATOM 641 C C . SER A 1 84 ? -0.021 -9.142 0.383 1.00 95.69 84 SER A C 1
ATOM 643 O O . SER A 1 84 ? 0.045 -9.924 -0.570 1.00 95.69 84 SER A O 1
ATOM 645 N N . VAL A 1 85 ? 0.372 -7.876 0.315 1.00 95.88 85 VAL A N 1
ATOM 646 C CA . VAL A 1 85 ? 1.099 -7.322 -0.826 1.00 95.88 85 VAL A CA 1
ATOM 647 C C . VAL A 1 85 ? 2.405 -6.708 -0.354 1.00 95.88 85 VAL A C 1
ATOM 649 O O . VAL A 1 85 ? 2.449 -6.047 0.684 1.00 95.88 85 VAL A O 1
ATOM 652 N N . ASP A 1 86 ? 3.453 -6.947 -1.123 1.00 94.31 86 ASP A N 1
ATOM 653 C CA . ASP A 1 86 ? 4.790 -6.437 -0.871 1.00 94.31 86 ASP A CA 1
ATOM 654 C C . ASP A 1 86 ? 5.400 -5.963 -2.193 1.00 94.31 86 ASP A C 1
ATOM 656 O O . ASP A 1 86 ? 5.362 -6.666 -3.205 1.00 94.31 86 ASP A O 1
ATOM 660 N N . MET A 1 87 ? 5.945 -4.754 -2.205 1.00 91.25 87 MET A N 1
ATOM 661 C CA . MET A 1 87 ? 6.734 -4.245 -3.313 1.00 91.25 87 MET A CA 1
ATOM 6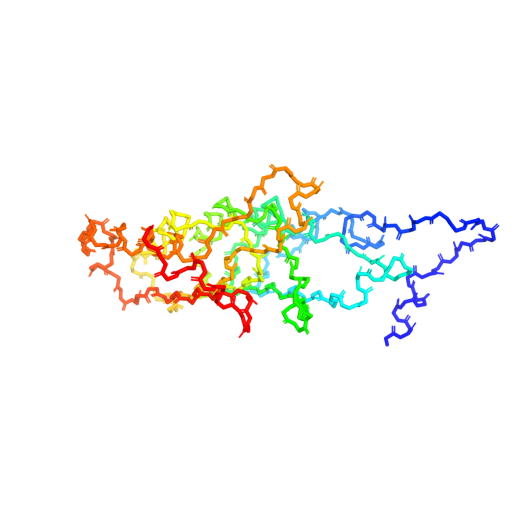62 C C . MET A 1 87 ? 7.975 -3.577 -2.758 1.00 91.25 87 MET A C 1
ATOM 664 O O . MET A 1 87 ? 7.908 -2.486 -2.196 1.00 91.25 87 MET A O 1
ATOM 668 N N . THR A 1 88 ? 9.117 -4.208 -2.972 1.00 85.19 88 THR A N 1
ATOM 669 C CA . THR A 1 88 ? 10.414 -3.683 -2.563 1.00 85.19 88 THR A CA 1
ATOM 670 C C . THR A 1 88 ? 11.266 -3.400 -3.784 1.00 85.19 88 THR A C 1
ATOM 672 O O . THR A 1 88 ? 11.201 -4.087 -4.806 1.00 85.19 88 THR A O 1
ATOM 675 N N . ASP A 1 89 ? 12.093 -2.368 -3.679 1.00 77.12 89 ASP A N 1
ATOM 676 C CA . ASP A 1 89 ? 13.201 -2.180 -4.594 1.00 77.12 89 ASP A CA 1
ATOM 677 C C . ASP A 1 89 ? 14.513 -2.137 -3.808 1.00 77.12 89 ASP A C 1
ATOM 679 O O . ASP A 1 89 ? 14.562 -1.765 -2.634 1.00 77.12 89 ASP A O 1
ATOM 683 N N . ALA A 1 90 ? 15.601 -2.541 -4.457 1.00 64.88 90 ALA A N 1
ATOM 684 C CA . ALA A 1 90 ? 16.938 -2.437 -3.878 1.00 64.88 90 ALA A CA 1
ATOM 685 C C . ALA A 1 90 ? 17.505 -0.999 -3.948 1.00 64.88 90 ALA A C 1
ATOM 687 O O . ALA A 1 90 ? 18.716 -0.805 -3.805 1.00 64.88 90 ALA A O 1
ATOM 688 N N . SER A 1 91 ? 16.677 0.022 -4.218 1.00 63.28 91 SER A N 1
ATOM 689 C CA . SER A 1 91 ? 17.150 1.402 -4.395 1.00 63.28 91 SER A CA 1
ATOM 690 C C . SER A 1 91 ? 17.507 2.075 -3.073 1.00 63.28 91 SER A C 1
ATOM 692 O O . SER A 1 91 ? 18.363 2.961 -3.051 1.00 63.28 91 SER A O 1
ATOM 694 N N . THR A 1 92 ? 16.945 1.590 -1.965 1.00 59.81 92 THR A N 1
ATOM 695 C CA . THR A 1 92 ? 17.284 1.984 -0.587 1.00 59.81 92 THR A CA 1
ATOM 696 C C . THR A 1 92 ? 18.773 1.813 -0.273 1.00 59.81 92 THR A C 1
ATOM 698 O O . THR A 1 92 ? 19.348 2.634 0.437 1.00 59.81 92 THR A O 1
ATOM 701 N N . TYR A 1 93 ? 19.439 0.824 -0.881 1.00 62.09 93 TYR A N 1
ATOM 702 C CA . TYR A 1 93 ? 20.878 0.586 -0.718 1.00 62.09 93 TYR A CA 1
ATOM 703 C C . TYR A 1 93 ? 21.762 1.533 -1.542 1.00 62.09 93 TYR A C 1
ATOM 705 O O . TYR A 1 93 ? 22.975 1.604 -1.326 1.00 62.09 93 TYR A O 1
ATOM 713 N N . GLN A 1 94 ? 21.190 2.280 -2.492 1.00 57.34 94 GLN A N 1
ATOM 714 C CA . GLN A 1 94 ? 21.926 3.286 -3.245 1.00 57.34 94 GLN A CA 1
ATOM 715 C C . GLN A 1 94 ? 21.781 4.648 -2.583 1.00 57.34 94 GLN A C 1
ATOM 717 O O . GLN A 1 94 ? 20.845 5.403 -2.852 1.00 57.34 94 GLN A O 1
ATOM 722 N N . ASN A 1 95 ? 22.784 4.978 -1.767 1.00 55.00 95 ASN A N 1
ATOM 723 C CA . ASN A 1 95 ? 23.055 6.321 -1.264 1.00 55.00 95 ASN A CA 1
ATOM 724 C C . ASN A 1 95 ? 22.703 7.385 -2.327 1.00 55.00 95 ASN A C 1
ATOM 726 O O . ASN A 1 95 ? 23.475 7.622 -3.256 1.00 55.00 95 ASN A O 1
ATOM 730 N N . PHE A 1 96 ? 21.551 8.043 -2.155 1.00 54.06 96 PHE A N 1
ATOM 731 C CA . PHE A 1 96 ? 21.072 9.210 -2.912 1.00 54.06 96 PHE A CA 1
ATOM 732 C C . PHE A 1 96 ? 20.342 8.982 -4.256 1.00 54.06 96 PHE A C 1
ATOM 734 O O . PHE A 1 96 ? 19.953 9.975 -4.865 1.00 54.06 96 PHE A O 1
ATOM 741 N N . ASN A 1 97 ? 20.068 7.751 -4.708 1.00 63.12 97 ASN A N 1
ATOM 742 C CA . ASN A 1 97 ? 19.348 7.508 -5.978 1.00 63.12 97 ASN A CA 1
ATOM 743 C C . ASN A 1 97 ? 18.058 6.695 -5.800 1.00 63.12 97 ASN A C 1
ATOM 745 O O . ASN A 1 97 ? 17.772 5.811 -6.599 1.00 63.12 97 ASN A O 1
ATOM 749 N N . ILE A 1 98 ? 17.263 6.990 -4.780 1.00 67.38 98 ILE A N 1
ATOM 750 C CA . ILE A 1 98 ? 16.014 6.258 -4.534 1.00 67.38 98 ILE A CA 1
ATOM 751 C C . ILE A 1 98 ? 15.008 6.571 -5.641 1.00 67.38 98 ILE A C 1
ATOM 753 O O . ILE A 1 98 ? 14.707 7.749 -5.895 1.00 67.38 98 ILE A O 1
ATOM 757 N N . GLN A 1 99 ? 14.505 5.526 -6.303 1.00 68.81 99 GLN A N 1
ATOM 758 C CA . GLN A 1 99 ? 13.449 5.660 -7.298 1.00 68.81 99 GLN A CA 1
ATOM 759 C C . GLN A 1 99 ? 12.091 5.602 -6.616 1.0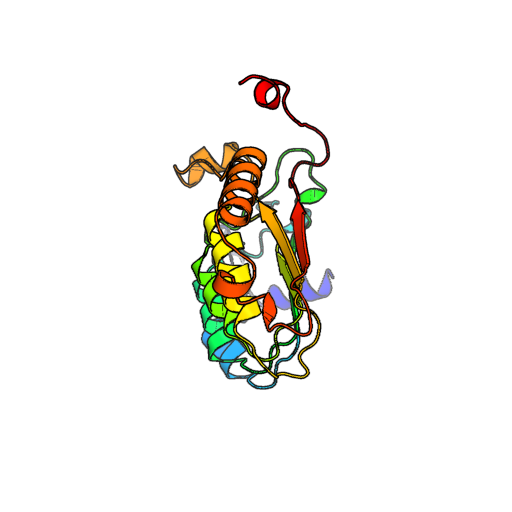0 68.81 99 GLN A C 1
ATOM 761 O O . GLN A 1 99 ? 11.795 4.705 -5.844 1.00 68.81 99 GLN A O 1
ATOM 766 N N . CYS A 1 100 ? 11.264 6.593 -6.922 1.00 72.50 100 CYS A N 1
ATOM 767 C CA . CYS A 1 100 ? 9.878 6.593 -6.503 1.00 72.50 100 CYS A CA 1
ATOM 768 C C . CYS A 1 100 ? 9.021 5.987 -7.613 1.00 72.50 100 CYS A C 1
ATOM 770 O O . CYS A 1 100 ? 9.157 6.383 -8.780 1.00 72.50 100 CYS A O 1
ATOM 772 N N . VAL A 1 101 ? 8.108 5.085 -7.258 1.00 78.31 101 VAL A N 1
ATOM 773 C CA . VAL A 1 101 ? 7.045 4.642 -8.166 1.00 78.31 101 VAL A CA 1
ATOM 774 C C . VAL A 1 101 ? 6.031 5.777 -8.268 1.00 78.31 101 VAL A C 1
ATOM 776 O O . VAL A 1 101 ? 5.151 5.935 -7.426 1.00 78.31 101 VAL A O 1
ATOM 779 N N . ASN A 1 102 ? 6.200 6.627 -9.284 1.00 75.12 102 ASN A N 1
ATOM 780 C CA . ASN A 1 102 ? 5.434 7.872 -9.390 1.00 75.12 102 ASN A CA 1
ATOM 781 C C . ASN A 1 102 ? 3.923 7.646 -9.502 1.00 75.12 102 ASN A C 1
ATOM 783 O O . ASN A 1 102 ? 3.151 8.451 -8.995 1.00 75.12 102 ASN A O 1
ATOM 787 N N . ASP A 1 103 ? 3.520 6.556 -10.143 1.00 83.00 103 ASP A N 1
ATOM 788 C CA . ASP A 1 103 ? 2.112 6.262 -10.386 1.00 83.00 103 ASP A CA 1
ATOM 789 C C . ASP A 1 103 ? 1.485 5.435 -9.255 1.00 83.00 103 ASP A C 1
ATOM 791 O O . ASP A 1 103 ? 0.372 4.956 -9.4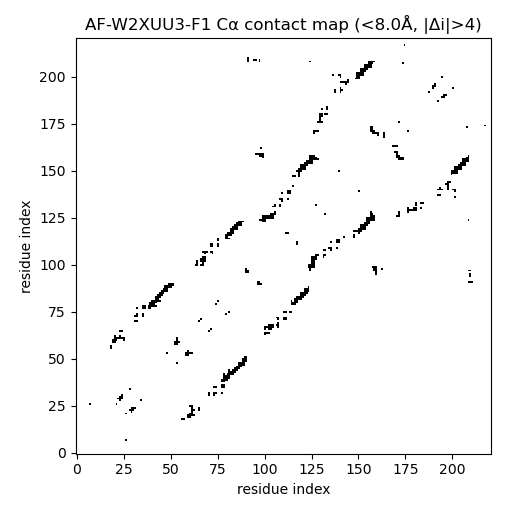20 1.00 83.00 103 ASP A O 1
ATOM 795 N N . LEU A 1 104 ? 2.178 5.233 -8.127 1.00 87.12 104 LEU A N 1
ATOM 796 C CA . LEU A 1 104 ? 1.613 4.630 -6.917 1.00 87.12 104 LEU A CA 1
ATOM 797 C C . LEU A 1 104 ? 1.088 5.755 -6.013 1.00 87.12 104 LEU A C 1
ATOM 799 O O . LEU A 1 104 ? 1.871 6.449 -5.355 1.00 87.12 104 LEU A O 1
ATOM 803 N N . SER A 1 105 ? -0.234 5.945 -6.020 1.00 88.62 105 SER A N 1
ATOM 804 C CA . SER A 1 105 ? -0.929 7.068 -5.380 1.00 88.62 105 SER A CA 1
ATOM 805 C C . SER A 1 105 ? -2.036 6.625 -4.404 1.00 88.62 105 SER A C 1
ATOM 807 O O . SER A 1 105 ? -2.132 5.457 -4.010 1.00 88.62 105 SER A O 1
ATOM 809 N N . ASP A 1 106 ? -2.898 7.565 -4.008 1.00 91.12 106 ASP A N 1
ATOM 810 C CA . ASP A 1 106 ? -4.090 7.347 -3.185 1.00 91.12 106 ASP A CA 1
ATOM 811 C C . ASP A 1 106 ? -5.040 6.294 -3.770 1.00 91.12 106 ASP A C 1
ATOM 813 O O . ASP A 1 106 ? -5.697 5.554 -3.027 1.00 91.12 106 ASP A O 1
ATOM 817 N N . ARG A 1 107 ? -5.080 6.170 -5.100 1.00 93.88 107 ARG A N 1
ATOM 818 C CA . ARG A 1 107 ? -5.896 5.170 -5.798 1.00 93.88 107 ARG A CA 1
ATOM 819 C C . ARG A 1 107 ? -5.455 3.751 -5.473 1.00 93.88 107 ARG A C 1
ATOM 821 O O . ARG A 1 107 ? -6.308 2.919 -5.161 1.00 93.88 107 ARG A O 1
ATOM 828 N N . THR A 1 108 ? -4.144 3.494 -5.465 1.00 94.38 108 THR A N 1
ATOM 829 C CA . THR A 1 108 ? -3.576 2.213 -5.020 1.00 94.38 108 THR A CA 1
ATOM 830 C C . THR A 1 108 ? -4.026 1.890 -3.596 1.00 94.38 108 THR A C 1
ATOM 832 O O . THR A 1 108 ? -4.597 0.824 -3.351 1.00 94.38 108 THR A O 1
ATOM 835 N N . LEU A 1 109 ? -3.836 2.825 -2.657 1.00 94.50 109 LEU A N 1
ATOM 836 C CA . LEU A 1 109 ? -4.226 2.626 -1.258 1.00 94.50 109 LEU A CA 1
ATOM 837 C C . LEU A 1 109 ? -5.731 2.384 -1.112 1.00 94.50 109 LEU A C 1
ATOM 839 O O . LEU A 1 109 ? -6.145 1.491 -0.375 1.00 94.50 109 LEU A O 1
ATOM 843 N N . THR A 1 110 ? -6.550 3.135 -1.843 1.00 93.69 110 THR A N 1
ATOM 844 C CA . THR A 1 110 ? -8.011 3.018 -1.815 1.00 93.69 110 THR A CA 1
ATOM 845 C C . THR A 1 110 ? -8.490 1.681 -2.370 1.00 93.69 110 THR A C 1
ATOM 847 O O . THR A 1 110 ? -9.411 1.081 -1.813 1.00 93.69 110 THR A O 1
ATOM 850 N N . ALA A 1 111 ? -7.894 1.205 -3.465 1.00 94.69 111 ALA A N 1
ATOM 851 C CA . ALA A 1 111 ? -8.226 -0.087 -4.054 1.00 94.69 111 ALA A CA 1
ATOM 852 C C . ALA A 1 111 ? -7.903 -1.226 -3.082 1.00 94.69 111 ALA A C 1
ATOM 854 O O . ALA A 1 111 ? -8.759 -2.064 -2.796 1.00 94.69 111 ALA A O 1
ATOM 855 N N . LEU A 1 112 ? -6.702 -1.201 -2.503 1.00 94.19 112 LEU A N 1
ATOM 856 C CA . LEU A 1 112 ? -6.239 -2.228 -1.577 1.00 94.19 112 LEU A CA 1
ATOM 857 C C . LEU A 1 112 ? -6.972 -2.199 -0.237 1.00 94.19 112 LEU A C 1
ATOM 859 O O . LEU A 1 112 ? -7.317 -3.250 0.294 1.00 94.19 112 LEU A O 1
ATOM 863 N N . ALA A 1 113 ? -7.297 -1.020 0.299 1.00 91.00 113 ALA A N 1
ATOM 864 C CA . ALA A 1 113 ? -8.020 -0.915 1.563 1.00 91.00 113 ALA A CA 1
ATOM 865 C C . ALA A 1 113 ? -9.393 -1.610 1.522 1.00 91.00 113 ALA A C 1
ATOM 867 O O . ALA A 1 113 ? -9.851 -2.108 2.549 1.00 91.00 113 ALA A O 1
ATOM 868 N N . LYS A 1 114 ? -10.029 -1.694 0.344 1.00 90.31 114 LYS A N 1
ATOM 869 C CA . LYS A 1 114 ? -11.326 -2.366 0.143 1.00 90.31 114 LYS A CA 1
ATOM 870 C C . LYS A 1 114 ? -11.242 -3.893 0.193 1.00 90.31 114 LYS A C 1
ATOM 872 O O . LYS A 1 114 ? -12.275 -4.541 0.364 1.00 90.31 114 LYS A O 1
ATOM 877 N N . LEU A 1 115 ? -10.053 -4.479 0.061 1.00 90.88 115 LEU A N 1
ATOM 878 C CA . LEU A 1 115 ? -9.881 -5.926 0.137 1.00 90.88 115 LEU A CA 1
ATOM 879 C C . LEU A 1 115 ? -10.141 -6.404 1.562 1.00 90.88 115 LEU A C 1
ATOM 881 O O . LEU A 1 115 ? -9.504 -5.961 2.515 1.00 90.88 115 LEU A O 1
ATOM 885 N N . LYS A 1 116 ? -11.097 -7.321 1.720 1.00 88.19 116 LYS A N 1
ATOM 886 C CA . LYS A 1 116 ? -11.549 -7.805 3.032 1.00 88.19 116 LYS A CA 1
ATOM 887 C C . LYS A 1 116 ? -10.458 -8.564 3.786 1.00 88.19 116 LYS A C 1
ATOM 889 O O . LYS A 1 116 ? -10.341 -8.410 5.001 1.00 88.19 116 LYS A O 1
ATOM 894 N N . TYR A 1 117 ? -9.686 -9.364 3.060 1.00 89.50 117 TYR A N 1
ATOM 895 C CA . TYR A 1 117 ? -8.689 -10.269 3.623 1.00 89.50 117 TYR A CA 1
ATOM 896 C C . TYR A 1 117 ? -7.305 -9.642 3.744 1.00 89.50 117 TYR A C 1
ATOM 898 O O . TYR A 1 117 ? -6.441 -10.248 4.360 1.00 89.50 117 TYR A O 1
ATOM 906 N N . LEU A 1 118 ? -7.102 -8.428 3.225 1.00 91.56 118 LEU A N 1
ATOM 907 C CA . LEU A 1 118 ? -5.792 -7.793 3.217 1.00 91.56 118 LEU A CA 1
ATOM 908 C C . LEU A 1 118 ? -5.371 -7.381 4.629 1.00 91.56 118 LEU A C 1
ATOM 910 O O . LEU A 1 118 ? -6.092 -6.671 5.335 1.00 91.56 118 LEU A O 1
ATOM 914 N N . THR A 1 119 ? -4.184 -7.830 5.020 1.00 92.12 119 THR A N 1
ATOM 915 C CA . THR A 1 119 ? -3.606 -7.672 6.361 1.00 92.12 119 THR A CA 1
ATOM 916 C C . THR A 1 119 ? -2.259 -6.984 6.334 1.00 92.12 119 THR A C 1
ATOM 918 O O . THR A 1 119 ? -1.921 -6.308 7.297 1.00 92.12 119 THR A O 1
ATOM 921 N N . SER A 1 120 ? -1.509 -7.104 5.242 1.00 94.00 120 SER A N 1
ATOM 922 C CA . SER A 1 120 ? -0.204 -6.469 5.105 1.00 94.00 120 SER A CA 1
ATOM 923 C C . SER A 1 120 ? -0.083 -5.802 3.746 1.00 94.00 120 SER A C 1
ATOM 925 O O . SER A 1 120 ? -0.339 -6.427 2.717 1.00 94.00 120 SER A O 1
ATOM 927 N N . VAL A 1 121 ? 0.306 -4.534 3.760 1.00 95.50 121 VAL A N 1
ATOM 928 C CA . VAL A 1 121 ? 0.706 -3.763 2.587 1.00 95.50 121 VAL A CA 1
ATOM 929 C C . VAL A 1 121 ? 2.081 -3.205 2.883 1.00 95.50 121 VAL A C 1
ATOM 931 O O . VAL A 1 121 ? 2.230 -2.460 3.849 1.00 95.50 121 VAL A O 1
ATOM 934 N N . GLU A 1 122 ? 3.062 -3.543 2.064 1.00 94.56 122 GLU A N 1
ATOM 935 C CA . GLU A 1 122 ? 4.397 -2.968 2.137 1.00 94.56 122 GLU A CA 1
ATOM 936 C C . GLU A 1 122 ? 4.810 -2.449 0.762 1.00 94.56 122 GLU A C 1
ATOM 938 O O . GLU A 1 122 ? 4.737 -3.168 -0.231 1.00 94.56 122 GLU A O 1
ATOM 943 N N . PHE A 1 123 ? 5.193 -1.177 0.688 1.00 92.00 123 PHE A N 1
ATOM 944 C CA . PHE A 1 123 ? 5.630 -0.537 -0.545 1.00 92.00 123 PHE A CA 1
ATOM 945 C C . PHE A 1 123 ? 6.949 0.208 -0.360 1.00 92.00 123 PHE A C 1
ATOM 947 O O . PHE A 1 123 ? 7.187 0.880 0.649 1.00 92.00 123 PHE A O 1
ATOM 954 N N . CYS A 1 124 ? 7.767 0.156 -1.409 1.00 86.69 124 CYS A N 1
ATOM 955 C CA . CYS A 1 124 ? 8.907 1.029 -1.639 1.00 86.69 124 CYS A CA 1
ATOM 956 C C . CYS A 1 124 ? 8.482 2.506 -1.741 1.00 86.69 124 CYS A C 1
ATOM 958 O O . CYS A 1 124 ? 7.308 2.858 -1.591 1.00 86.69 124 CYS A O 1
ATOM 960 N N . ALA A 1 125 ? 9.444 3.391 -2.001 1.00 84.94 125 ALA A N 1
ATOM 961 C CA . ALA A 1 125 ? 9.195 4.822 -2.124 1.00 84.94 125 ALA A CA 1
ATOM 962 C C . ALA A 1 125 ? 8.081 5.151 -3.134 1.00 84.94 125 ALA A C 1
ATOM 964 O O . ALA A 1 125 ? 8.176 4.854 -4.326 1.00 84.94 125 ALA A O 1
ATOM 965 N N . ALA A 1 126 ? 7.032 5.819 -2.652 1.00 85.19 126 ALA A N 1
ATOM 966 C CA . ALA A 1 126 ? 5.833 6.149 -3.417 1.00 85.19 126 ALA A CA 1
ATOM 967 C C . ALA A 1 126 ? 5.438 7.627 -3.267 1.00 85.19 126 ALA A C 1
ATOM 969 O O . ALA A 1 126 ? 5.872 8.329 -2.343 1.00 85.19 126 ALA A O 1
ATOM 970 N N . ARG A 1 127 ? 4.588 8.115 -4.181 1.00 83.94 127 ARG A N 1
ATOM 971 C CA . ARG A 1 127 ? 4.065 9.495 -4.172 1.00 83.94 127 ARG A CA 1
ATOM 972 C C . ARG A 1 127 ? 2.826 9.631 -3.286 1.00 83.94 127 ARG A C 1
ATOM 974 O O . ARG A 1 127 ? 1.842 10.241 -3.684 1.00 83.94 127 ARG A O 1
ATOM 981 N N . LEU A 1 128 ? 2.906 9.090 -2.078 1.00 88.81 128 LEU A N 1
ATOM 982 C CA . LEU A 1 128 ? 1.833 9.159 -1.092 1.00 88.81 128 LEU A CA 1
ATOM 983 C C . LEU A 1 128 ? 1.964 10.411 -0.221 1.00 88.81 128 LEU A C 1
ATOM 985 O O . LEU A 1 128 ? 3.069 10.843 0.112 1.00 88.81 128 LEU A O 1
ATOM 989 N N . THR A 1 129 ? 0.829 10.985 0.154 1.00 91.31 129 THR A N 1
ATOM 990 C CA . THR A 1 129 ? 0.709 12.147 1.039 1.00 91.31 129 THR A CA 1
ATOM 991 C C . THR A 1 129 ? 0.166 11.744 2.409 1.00 91.31 129 THR A C 1
ATOM 993 O O . THR A 1 129 ? -0.347 10.638 2.606 1.00 91.31 129 THR A O 1
ATOM 996 N N . GLY A 1 130 ? 0.234 12.664 3.374 1.00 92.31 130 GLY A N 1
ATOM 997 C CA . GLY A 1 130 ? -0.390 12.469 4.684 1.00 92.31 130 GLY A CA 1
ATOM 998 C C . GLY A 1 130 ? -1.908 12.259 4.594 1.00 92.31 130 GLY A C 1
ATOM 999 O O . GLY A 1 130 ? -2.456 11.472 5.364 1.00 92.31 130 GLY A O 1
ATOM 1000 N N . ASN A 1 131 ? -2.572 12.895 3.619 1.00 95.19 131 ASN A N 1
ATOM 1001 C CA . ASN A 1 131 ? -4.007 12.715 3.367 1.00 95.19 131 ASN A CA 1
ATOM 1002 C C . ASN A 1 131 ? -4.317 11.287 2.901 1.00 95.19 131 ASN A C 1
ATOM 1004 O O . ASN A 1 131 ? -5.278 10.683 3.369 1.00 95.19 131 ASN A O 1
ATOM 1008 N N . ASP A 1 132 ? -3.490 10.738 2.012 1.00 94.56 132 ASP A N 1
ATOM 1009 C CA . ASP A 1 132 ? -3.722 9.415 1.420 1.00 94.56 132 ASP A CA 1
ATOM 1010 C C . ASP A 1 132 ? -3.602 8.317 2.482 1.00 94.56 132 ASP A C 1
ATOM 1012 O O . ASP A 1 132 ? -4.418 7.397 2.546 1.00 94.56 132 ASP A O 1
ATOM 1016 N N . ILE A 1 133 ? -2.614 8.450 3.373 1.00 95.19 133 ILE A N 1
ATOM 1017 C CA . ILE A 1 133 ? -2.437 7.549 4.518 1.00 95.19 133 ILE A CA 1
ATOM 1018 C C . ILE A 1 133 ? -3.596 7.699 5.503 1.00 95.19 133 ILE A C 1
ATOM 1020 O O . ILE A 1 133 ? -4.117 6.698 5.994 1.00 95.19 133 ILE A O 1
ATOM 1024 N N . PHE A 1 134 ? -4.027 8.931 5.783 1.00 95.38 134 PHE A N 1
ATOM 1025 C CA . PHE A 1 134 ? -5.172 9.185 6.652 1.00 95.38 134 PHE A CA 1
ATOM 1026 C C . PHE A 1 134 ? -6.454 8.531 6.118 1.00 95.38 134 PHE A C 1
ATOM 1028 O O . PHE A 1 134 ? -7.149 7.830 6.855 1.00 95.38 134 PHE A O 1
ATOM 1035 N N . GLU A 1 135 ? -6.741 8.681 4.825 1.00 94.19 135 GLU A N 1
ATOM 1036 C CA . GLU A 1 135 ? -7.889 8.030 4.196 1.00 94.19 135 GLU A CA 1
ATOM 1037 C C . GLU A 1 135 ? -7.753 6.505 4.191 1.00 94.19 135 GLU A C 1
ATOM 1039 O O . GLU A 1 135 ? -8.733 5.808 4.463 1.00 94.19 135 GLU A O 1
ATOM 1044 N N . TRP A 1 136 ? -6.550 5.956 3.999 1.00 93.50 136 TRP A N 1
ATOM 1045 C CA . TRP A 1 136 ? -6.331 4.517 4.167 1.00 93.50 136 TRP A CA 1
ATOM 1046 C C . TRP A 1 136 ? -6.683 4.046 5.583 1.00 93.50 136 TRP A C 1
ATOM 1048 O O . TRP A 1 136 ? -7.393 3.048 5.720 1.00 93.50 136 TRP A O 1
ATOM 1058 N N . ILE A 1 137 ? -6.269 4.773 6.632 1.00 92.19 137 ILE A N 1
ATOM 1059 C CA . ILE A 1 137 ? -6.624 4.455 8.029 1.00 92.19 137 ILE A CA 1
ATOM 1060 C C . ILE A 1 137 ? -8.147 4.421 8.181 1.00 92.19 137 ILE A C 1
ATOM 1062 O O . ILE A 1 137 ? -8.681 3.440 8.697 1.00 92.19 137 ILE A O 1
ATOM 1066 N N . ARG A 1 138 ? -8.852 5.440 7.670 1.00 90.50 138 ARG A N 1
ATOM 1067 C CA . ARG A 1 138 ? -10.323 5.511 7.712 1.00 90.50 138 ARG A CA 1
ATOM 1068 C C . ARG A 1 138 ? -11.004 4.358 6.987 1.00 90.50 138 ARG A C 1
ATOM 1070 O O . ARG A 1 138 ? -12.105 3.971 7.360 1.00 90.50 138 ARG A O 1
ATOM 1077 N N . GLN A 1 139 ? -10.420 3.836 5.912 1.00 88.75 139 GLN A N 1
ATOM 1078 C CA . GLN A 1 139 ? -10.976 2.671 5.221 1.00 88.75 139 GLN A CA 1
ATOM 1079 C C . GLN A 1 139 ? -10.651 1.374 5.966 1.00 88.75 139 GLN A C 1
ATOM 1081 O O . GLN A 1 139 ? -11.518 0.513 6.106 1.00 88.75 139 GLN A O 1
ATOM 1086 N N . ALA A 1 140 ? -9.432 1.243 6.492 1.00 86.69 140 ALA A N 1
ATOM 1087 C CA . ALA A 1 140 ? -8.996 0.077 7.252 1.00 86.69 140 ALA A CA 1
ATOM 1088 C C . ALA A 1 140 ? -9.826 -0.134 8.531 1.00 86.69 140 ALA A C 1
ATOM 1090 O O . ALA A 1 140 ? -10.046 -1.278 8.928 1.00 86.69 140 ALA A O 1
ATOM 1091 N N . THR A 1 141 ? -10.338 0.941 9.138 1.00 85.50 141 THR A N 1
ATOM 1092 C CA . THR A 1 141 ? -11.197 0.895 10.334 1.00 85.50 141 THR A CA 1
ATOM 1093 C C . THR A 1 141 ? -12.667 0.561 10.043 1.00 85.50 141 THR A C 1
ATOM 1095 O O . THR A 1 141 ? -13.413 0.226 10.958 1.00 85.50 141 THR A O 1
ATOM 1098 N N . LYS A 1 142 ? -13.124 0.577 8.782 1.00 81.25 142 LYS A N 1
ATOM 1099 C CA . LYS A 1 142 ? -14.534 0.277 8.438 1.00 81.25 142 LYS A CA 1
ATOM 1100 C C . LYS A 1 142 ? -14.895 -1.205 8.474 1.00 81.25 142 LYS A C 1
ATOM 1102 O O . LYS A 1 142 ? -16.075 -1.545 8.390 1.00 81.25 142 LYS A O 1
ATOM 1107 N N . PHE A 1 143 ? -13.920 -2.102 8.581 1.00 72.56 143 PHE A N 1
ATOM 1108 C CA . PHE A 1 143 ? -14.157 -3.547 8.591 1.00 72.56 143 PHE A CA 1
ATOM 1109 C C . PHE A 1 143 ? -14.635 -4.028 9.969 1.00 72.56 143 PHE A C 1
ATOM 1111 O O . PHE A 1 143 ? -13.945 -4.766 10.672 1.00 72.56 143 PHE A O 1
ATOM 1118 N N . VAL A 1 144 ? -15.846 -3.616 10.345 1.00 58.72 144 VAL A N 1
ATOM 1119 C CA . VAL A 1 144 ? -16.514 -3.986 11.599 1.00 58.72 144 VAL A CA 1
ATOM 1120 C C . VAL A 1 144 ? -16.792 -5.494 11.628 1.00 58.72 144 VAL A C 1
ATOM 1122 O O . VAL A 1 144 ? -17.325 -6.061 10.678 1.00 58.72 144 VAL A O 1
ATOM 1125 N N . GLY A 1 145 ? -16.442 -6.163 12.729 1.00 53.28 145 GLY A N 1
ATOM 1126 C CA . GLY A 1 145 ? -16.865 -7.544 13.006 1.00 53.28 145 GLY A CA 1
ATOM 1127 C C . GLY A 1 145 ? -16.119 -8.657 12.259 1.00 53.28 145 GLY A C 1
ATOM 1128 O O . GLY A 1 145 ? -16.363 -9.834 12.522 1.00 53.28 145 GLY A O 1
ATOM 1129 N N . SER A 1 146 ? -15.177 -8.333 11.375 1.00 50.84 146 SER A N 1
ATOM 1130 C CA . SER A 1 146 ? -14.298 -9.350 10.796 1.00 50.84 146 SER A CA 1
ATOM 1131 C C . SER A 1 146 ? -13.339 -9.838 11.880 1.00 50.84 146 SER A C 1
ATOM 1133 O O . SER A 1 146 ? -12.658 -9.033 12.512 1.00 50.84 146 SER A O 1
ATOM 1135 N N . VAL A 1 147 ? -13.199 -11.151 12.052 1.00 48.31 147 VAL A N 1
ATOM 1136 C CA . VAL A 1 147 ? -12.020 -11.778 12.683 1.00 48.31 147 VAL A CA 1
ATOM 1137 C C . VAL A 1 147 ? -10.813 -11.598 11.741 1.00 48.31 147 VAL A C 1
ATOM 1139 O O . VAL A 1 147 ? -10.166 -12.549 11.325 1.00 48.31 147 VAL A O 1
ATOM 1142 N N . GLY A 1 148 ? -10.604 -10.368 11.277 1.00 56.53 148 GLY A N 1
ATOM 1143 C CA . GLY A 1 148 ? -9.556 -9.985 10.356 1.00 56.53 148 GLY A CA 1
ATOM 1144 C C . GLY A 1 148 ? -8.281 -9.748 11.154 1.00 56.53 148 GLY A C 1
ATOM 1145 O O . GLY A 1 148 ? -8.349 -9.132 12.223 1.00 56.53 148 GLY A O 1
ATOM 1146 N N . PRO A 1 149 ? -7.126 -10.233 10.687 1.00 63.34 149 PRO A N 1
ATOM 1147 C CA . PRO A 1 149 ? -5.858 -9.927 11.326 1.00 63.34 149 PRO A CA 1
ATOM 1148 C C . PRO A 1 149 ? -5.601 -8.417 11.329 1.00 63.34 149 PRO A C 1
ATOM 1150 O O . PRO A 1 149 ? -6.123 -7.666 10.502 1.00 63.34 149 PRO A O 1
ATOM 1153 N N . LYS A 1 150 ? -4.778 -7.979 12.282 1.00 80.44 150 LYS A N 1
ATOM 1154 C CA . LYS A 1 150 ? -4.261 -6.612 12.364 1.00 80.44 150 LYS A CA 1
ATOM 1155 C C . LYS A 1 150 ? -3.771 -6.156 10.983 1.00 80.44 150 LYS A C 1
ATOM 1157 O O . LYS A 1 150 ? -2.926 -6.825 10.399 1.00 80.44 150 LYS A O 1
ATOM 1162 N N . ARG A 1 151 ? -4.291 -5.028 10.486 1.00 88.81 151 ARG A N 1
ATOM 1163 C CA . ARG A 1 151 ? -3.885 -4.465 9.191 1.00 88.81 151 ARG A CA 1
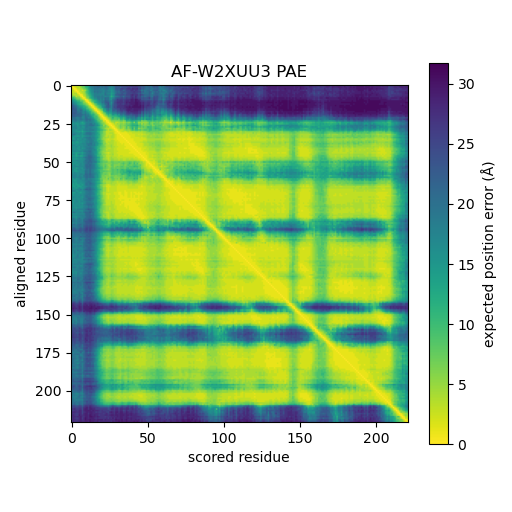ATOM 1164 C C . ARG A 1 151 ? -2.644 -3.602 9.342 1.00 88.81 151 ARG A C 1
ATOM 1166 O O . ARG A 1 151 ? -2.627 -2.707 10.183 1.00 88.81 151 ARG A O 1
ATOM 1173 N N . MET A 1 152 ? -1.640 -3.855 8.523 1.00 93.62 152 MET A N 1
ATOM 1174 C CA . MET A 1 152 ? -0.388 -3.119 8.471 1.00 93.62 152 MET A CA 1
ATOM 1175 C C . MET A 1 152 ? -0.260 -2.396 7.132 1.00 93.62 152 MET A C 1
ATOM 1177 O O . MET A 1 152 ? -0.504 -2.991 6.084 1.00 93.62 152 MET A O 1
ATOM 1181 N N . LEU A 1 153 ? 0.157 -1.134 7.186 1.00 95.19 153 LEU A N 1
ATOM 1182 C CA . LEU A 1 153 ? 0.637 -0.365 6.045 1.00 95.19 153 LEU A CA 1
ATOM 1183 C C . LEU A 1 153 ? 2.077 0.073 6.324 1.00 95.19 153 LEU A C 1
ATOM 1185 O O . LEU A 1 153 ? 2.309 0.859 7.239 1.00 95.19 153 LEU A O 1
ATOM 1189 N N . GLY A 1 154 ? 3.024 -0.431 5.542 1.00 94.56 154 GLY A N 1
ATOM 1190 C CA . GLY A 1 154 ? 4.410 0.013 5.487 1.00 94.56 154 GLY A CA 1
ATOM 1191 C C . GLY A 1 154 ? 4.666 0.752 4.182 1.00 94.56 154 GLY A C 1
ATOM 1192 O O . GLY A 1 154 ? 4.531 0.170 3.113 1.00 94.56 154 GLY A O 1
ATOM 1193 N N . VAL A 1 155 ? 5.002 2.038 4.245 1.00 92.06 155 VAL A N 1
ATOM 1194 C CA . VAL A 1 155 ? 5.286 2.839 3.047 1.00 92.06 155 VAL A CA 1
ATOM 1195 C C . VAL A 1 155 ? 6.457 3.776 3.281 1.00 92.06 155 VAL A C 1
ATOM 1197 O O . VAL A 1 155 ? 6.647 4.307 4.379 1.00 92.06 155 VAL A O 1
ATOM 1200 N N . GLN A 1 156 ? 7.212 4.038 2.220 1.00 87.94 156 GLN A N 1
ATOM 1201 C CA . GLN A 1 156 ? 8.206 5.105 2.220 1.00 87.94 156 GLN A CA 1
ATOM 1202 C C . GLN A 1 156 ? 7.653 6.300 1.439 1.00 87.94 156 GLN A C 1
ATOM 1204 O O . GLN A 1 156 ? 7.187 6.150 0.307 1.00 87.94 156 GLN A O 1
ATOM 1209 N N . ILE A 1 157 ? 7.691 7.498 2.029 1.00 85.31 157 ILE A N 1
ATOM 1210 C CA . ILE A 1 157 ? 7.185 8.712 1.369 1.00 85.31 157 ILE A CA 1
ATOM 1211 C C . ILE A 1 157 ? 8.336 9.493 0.747 1.00 85.31 157 ILE A C 1
ATOM 1213 O O . ILE A 1 157 ? 9.274 9.904 1.436 1.00 85.31 157 ILE A O 1
ATOM 1217 N N . GLY A 1 158 ? 8.203 9.793 -0.543 1.00 74.50 158 GLY A N 1
ATOM 1218 C CA . GLY A 1 158 ? 9.093 10.697 -1.263 1.00 74.50 158 GLY A CA 1
ATOM 1219 C C . GLY A 1 158 ? 9.967 9.980 -2.290 1.00 74.50 158 GLY A C 1
ATOM 1220 O O . GLY A 1 158 ? 9.590 8.960 -2.850 1.00 74.50 158 GLY A O 1
ATOM 1221 N N . GLY A 1 159 ? 11.120 10.568 -2.604 1.00 63.91 159 GLY A N 1
ATOM 1222 C CA . GLY A 1 159 ? 12.022 10.094 -3.660 1.00 63.91 159 GLY A CA 1
ATOM 1223 C C . GLY A 1 159 ? 12.886 11.222 -4.218 1.00 63.91 159 GLY A C 1
ATOM 1224 O O . GLY A 1 159 ? 12.666 12.392 -3.884 1.00 63.91 159 GLY A O 1
ATOM 1225 N N . HIS A 1 160 ? 13.940 10.893 -4.975 1.00 58.91 160 HIS A N 1
ATOM 1226 C CA . HIS A 1 160 ? 15.001 11.866 -5.273 1.00 58.91 160 HIS A CA 1
ATOM 1227 C C . HIS A 1 160 ? 14.538 13.018 -6.168 1.00 58.91 160 HIS A C 1
ATOM 1229 O O . HIS A 1 160 ? 13.889 12.822 -7.192 1.00 58.91 160 HIS A O 1
ATOM 1235 N N . GLN A 1 161 ? 14.968 14.241 -5.832 1.00 50.94 161 GLN A N 1
ATOM 1236 C CA . GLN A 1 161 ? 14.673 15.473 -6.575 1.00 50.94 161 GLN A CA 1
ATOM 1237 C C . GLN A 1 161 ? 15.126 15.423 -8.045 1.00 50.94 161 GLN A C 1
ATOM 1239 O O . GLN A 1 161 ? 14.555 16.110 -8.881 1.00 50.94 161 GLN A O 1
ATOM 1244 N N . ARG A 1 162 ? 16.102 14.581 -8.416 1.00 48.72 162 ARG A N 1
ATOM 1245 C CA . ARG A 1 162 ? 16.464 14.371 -9.837 1.00 48.72 162 ARG A CA 1
ATOM 1246 C C . ARG A 1 162 ? 15.337 13.731 -10.659 1.00 48.72 162 ARG A C 1
ATOM 1248 O O . ARG A 1 162 ? 15.311 13.931 -11.868 1.00 48.72 162 ARG A O 1
ATOM 1255 N N . ALA A 1 163 ? 14.363 13.063 -10.034 1.00 47.47 163 ALA A N 1
ATOM 1256 C CA . ALA A 1 163 ? 13.137 12.632 -10.709 1.00 47.47 163 ALA A CA 1
ATOM 1257 C C . ALA A 1 163 ? 12.270 13.818 -11.185 1.00 47.47 163 ALA A C 1
ATOM 1259 O O . ALA A 1 163 ? 11.534 13.671 -12.158 1.00 47.47 163 ALA A O 1
ATOM 1260 N N . ILE A 1 164 ? 12.427 15.017 -10.596 1.00 47.94 164 ILE A N 1
ATOM 1261 C CA . ILE A 1 164 ? 11.753 16.254 -11.042 1.00 47.94 164 ILE A CA 1
ATOM 1262 C C . ILE A 1 164 ? 12.105 16.588 -12.496 1.00 47.94 164 ILE A C 1
ATOM 1264 O O . ILE A 1 164 ? 11.262 17.122 -13.214 1.00 47.94 164 ILE A O 1
ATOM 1268 N N . GLN A 1 165 ? 13.303 16.215 -12.969 1.00 44.00 165 GLN A N 1
ATOM 1269 C CA . GLN A 1 165 ? 13.683 16.419 -14.371 1.00 44.00 165 GLN A CA 1
ATOM 1270 C C . GLN A 1 165 ? 12.849 15.572 -15.344 1.00 44.00 165 GLN A C 1
ATOM 1272 O O . GLN A 1 165 ? 12.723 15.955 -16.504 1.00 44.00 165 GLN A O 1
ATOM 1277 N N . ARG A 1 166 ? 12.254 14.456 -14.893 1.00 49.16 166 ARG A N 1
ATOM 1278 C CA . ARG A 1 166 ? 11.435 13.569 -15.736 1.00 49.16 166 ARG A CA 1
ATOM 1279 C C . ARG A 1 166 ? 9.930 13.777 -15.558 1.00 49.16 166 ARG A C 1
ATOM 1281 O O . ARG A 1 166 ? 9.210 13.686 -16.543 1.00 49.16 166 ARG A O 1
ATOM 1288 N N . THR A 1 167 ? 9.449 14.082 -14.350 1.00 53.28 167 THR A N 1
ATOM 1289 C CA . THR A 1 167 ? 7.999 14.129 -14.052 1.00 53.28 167 THR A CA 1
ATOM 1290 C C . THR A 1 167 ? 7.428 15.526 -13.807 1.00 53.28 167 THR A C 1
ATOM 1292 O O . THR A 1 167 ? 6.218 15.656 -13.652 1.00 53.28 167 THR A O 1
ATOM 1295 N N . ARG A 1 168 ? 8.257 16.586 -13.769 1.00 55.66 168 ARG A N 1
ATOM 1296 C CA . ARG A 1 168 ? 7.874 17.993 -13.484 1.00 55.66 168 ARG A CA 1
ATOM 1297 C C . ARG A 1 168 ? 7.122 18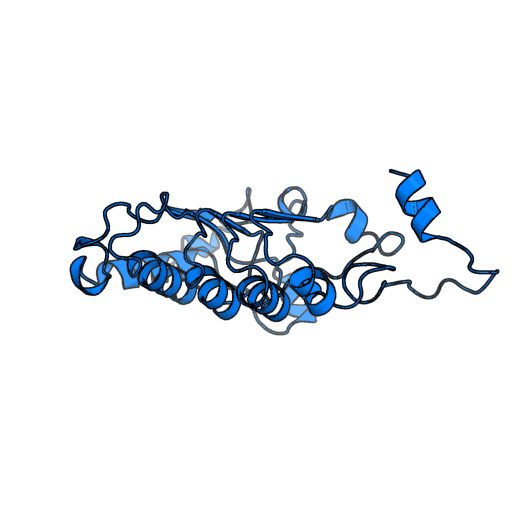.244 -12.164 1.00 55.66 168 ARG A C 1
ATOM 1299 O O . ARG A 1 168 ? 6.826 19.394 -11.856 1.00 55.66 168 ARG A O 1
ATOM 1306 N N . LEU A 1 169 ? 6.855 17.218 -11.361 1.00 59.66 169 LEU A N 1
ATOM 1307 C CA . LEU A 1 169 ? 6.181 17.322 -10.072 1.00 59.66 169 LEU A CA 1
ATOM 1308 C C . LEU A 1 169 ? 7.162 16.981 -8.957 1.00 59.66 169 LEU A C 1
ATOM 1310 O O . LEU A 1 169 ? 7.695 15.869 -8.907 1.00 59.66 169 LEU A O 1
ATOM 1314 N N . ALA A 1 170 ? 7.363 17.919 -8.032 1.00 67.25 170 ALA A N 1
ATOM 1315 C CA . ALA A 1 170 ? 8.150 17.663 -6.833 1.00 67.25 170 ALA A CA 1
ATOM 1316 C C . ALA A 1 170 ? 7.567 16.457 -6.067 1.00 67.25 170 ALA A C 1
ATOM 1318 O O . ALA A 1 170 ? 6.340 16.341 -5.969 1.00 67.25 170 ALA A O 1
ATOM 1319 N N . PRO A 1 171 ? 8.408 15.529 -5.583 1.00 71.44 171 PRO A N 1
ATOM 1320 C CA . PRO A 1 171 ? 7.943 14.440 -4.735 1.00 71.44 171 PRO A CA 1
ATOM 1321 C C . PRO A 1 171 ? 7.424 14.997 -3.397 1.00 71.44 171 PRO A C 1
ATOM 1323 O O . PRO A 1 171 ? 7.898 16.059 -2.966 1.00 71.44 171 PRO A O 1
ATOM 1326 N N . PRO A 1 172 ? 6.484 14.299 -2.730 1.00 77.62 172 PRO A N 1
ATOM 1327 C CA . PRO A 1 172 ? 6.028 14.681 -1.400 1.00 77.62 172 PRO A CA 1
ATOM 1328 C C . PRO A 1 172 ? 7.197 14.792 -0.419 1.00 77.62 172 PRO A C 1
ATOM 1330 O O . PRO A 1 172 ? 8.173 14.035 -0.471 1.00 77.62 172 PRO A O 1
ATOM 1333 N N . ARG A 1 173 ? 7.111 15.775 0.475 1.00 83.75 173 ARG A N 1
ATOM 1334 C CA . ARG A 1 173 ? 8.146 16.060 1.469 1.00 83.75 173 ARG A CA 1
ATOM 1335 C C . ARG A 1 173 ? 7.837 15.270 2.733 1.00 83.75 173 ARG A C 1
ATOM 1337 O O . ARG A 1 173 ? 6.977 15.701 3.488 1.00 83.75 173 ARG A O 1
ATOM 1344 N N . PHE A 1 174 ? 8.584 14.193 2.993 1.00 85.50 174 PHE A N 1
ATOM 1345 C CA . PHE A 1 174 ? 8.365 13.280 4.127 1.00 85.50 174 PHE A CA 1
ATOM 1346 C C . PHE A 1 174 ? 7.863 13.975 5.407 1.00 85.50 174 PHE A C 1
ATOM 1348 O O . PHE A 1 174 ? 6.736 13.730 5.816 1.00 85.50 174 PHE A O 1
ATOM 1355 N N . TYR A 1 175 ? 8.631 14.895 6.008 1.00 85.81 175 TYR A N 1
ATOM 1356 C CA . TYR A 1 175 ? 8.210 15.495 7.282 1.00 85.81 175 TYR A CA 1
ATOM 1357 C C . TYR A 1 175 ? 6.983 16.405 7.162 1.00 85.81 175 TYR A C 1
ATOM 1359 O O . TYR A 1 175 ? 6.197 16.464 8.100 1.00 85.81 175 TYR A O 1
ATOM 1367 N N . ALA A 1 176 ? 6.785 17.081 6.026 1.00 88.81 176 ALA A N 1
ATOM 1368 C CA . ALA A 1 176 ? 5.578 17.876 5.808 1.00 88.81 176 ALA A CA 1
ATOM 1369 C C . ALA A 1 176 ? 4.339 16.968 5.750 1.00 88.81 176 ALA A C 1
ATOM 1371 O O . ALA A 1 176 ? 3.318 17.278 6.360 1.00 88.81 176 ALA A O 1
ATOM 1372 N N . GLU A 1 177 ? 4.460 15.810 5.096 1.00 91.88 177 GLU A N 1
ATOM 1373 C CA . GLU A 1 177 ? 3.387 14.816 5.029 1.00 91.88 177 GLU A CA 1
ATOM 1374 C C . GLU A 1 177 ? 3.117 14.153 6.383 1.00 91.88 177 GLU A C 1
ATOM 1376 O O . GLU A 1 177 ? 1.957 13.956 6.739 1.00 91.88 177 GLU A O 1
ATOM 1381 N N . ILE A 1 178 ? 4.157 13.871 7.177 1.00 92.94 178 ILE A N 1
ATOM 1382 C CA . ILE A 1 178 ? 3.991 13.366 8.548 1.00 92.94 178 ILE A CA 1
ATOM 1383 C C . ILE A 1 178 ? 3.283 14.397 9.429 1.00 92.94 178 ILE A C 1
ATOM 1385 O O . ILE A 1 178 ? 2.338 14.044 10.129 1.00 92.94 178 ILE A O 1
ATOM 1389 N N . VAL A 1 179 ? 3.691 15.670 9.388 1.00 93.56 179 VAL A N 1
ATOM 1390 C CA . VAL A 1 179 ? 3.021 16.740 10.148 1.00 93.56 179 VAL A CA 1
ATOM 1391 C C . VAL A 1 179 ? 1.560 16.871 9.722 1.00 93.56 179 VAL A C 1
ATOM 1393 O O . VAL A 1 179 ? 0.684 16.982 10.578 1.00 93.56 179 VAL A O 1
ATOM 1396 N N . ASN A 1 180 ? 1.277 16.798 8.420 1.00 95.56 180 ASN A N 1
ATOM 1397 C CA . ASN A 1 180 ? -0.090 16.831 7.915 1.00 95.56 180 ASN A CA 1
ATOM 1398 C C . ASN A 1 180 ? -0.922 15.632 8.409 1.00 95.56 180 ASN A C 1
ATOM 1400 O O . ASN A 1 180 ? -2.029 15.834 8.901 1.00 95.56 180 ASN A O 1
ATOM 1404 N N . LEU A 1 181 ? -0.380 14.410 8.359 1.00 95.94 181 LEU A N 1
ATOM 1405 C CA . LEU A 1 181 ? -1.037 13.211 8.892 1.00 95.94 181 LEU A CA 1
ATOM 1406 C C . LEU A 1 181 ? -1.337 13.345 10.392 1.00 95.94 181 LEU A C 1
ATOM 1408 O O . LEU A 1 181 ? -2.455 13.075 10.824 1.00 95.94 181 LEU A O 1
ATOM 1412 N N . LEU A 1 182 ? -0.357 13.784 11.188 1.00 96.38 182 LEU A N 1
ATOM 1413 C CA . LEU A 1 182 ? -0.525 13.974 12.631 1.00 96.38 182 LEU A CA 1
ATOM 1414 C C . LEU A 1 182 ? -1.584 15.033 12.949 1.00 96.38 182 LEU A C 1
ATOM 1416 O O . LEU A 1 182 ? -2.380 14.836 13.865 1.00 96.38 182 LEU A O 1
ATOM 1420 N N . ARG A 1 183 ? -1.634 16.121 12.173 1.00 97.81 183 ARG A N 1
ATOM 1421 C CA . ARG A 1 183 ? -2.679 17.142 12.295 1.00 97.81 183 ARG A CA 1
ATOM 1422 C C . ARG A 1 183 ? -4.065 16.547 12.042 1.00 97.81 183 ARG A C 1
ATOM 1424 O O . ARG A 1 183 ? -4.928 16.687 12.901 1.00 97.81 183 ARG A O 1
ATOM 1431 N N . LEU A 1 184 ? -4.260 15.828 10.935 1.00 97.19 184 LEU A N 1
ATOM 1432 C CA . LEU A 1 184 ? -5.546 15.188 10.618 1.00 97.19 184 LEU A CA 1
ATOM 1433 C C . LEU A 1 184 ? -5.987 14.202 11.706 1.00 97.19 184 LEU A C 1
ATOM 1435 O O . LEU A 1 184 ? -7.154 14.177 12.084 1.00 97.19 184 LEU A O 1
ATOM 1439 N N . LEU A 1 185 ? -5.047 13.417 12.244 1.00 94.94 185 LEU A N 1
ATOM 1440 C CA . LEU A 1 185 ? -5.312 12.499 13.353 1.00 94.94 185 LEU A CA 1
ATOM 1441 C C . LEU A 1 185 ? -5.672 13.230 14.654 1.00 94.94 185 LEU A C 1
ATOM 1443 O O . LEU A 1 185 ? -6.428 12.687 15.449 1.00 94.94 185 LEU A O 1
ATOM 1447 N N . SER A 1 186 ? -5.150 14.438 14.882 1.00 96.69 186 SER A N 1
ATOM 1448 C CA . SER A 1 186 ? -5.492 15.250 16.060 1.00 96.69 186 SER A CA 1
ATOM 1449 C C . SER A 1 186 ? -6.852 15.948 15.957 1.00 96.69 186 SER A C 1
ATOM 1451 O O . SER A 1 186 ? -7.432 16.308 16.978 1.00 96.69 186 SER A O 1
ATOM 1453 N N . GLU A 1 187 ? -7.352 16.146 14.736 1.00 96.75 187 GLU A N 1
ATOM 1454 C CA . GLU A 1 187 ? -8.613 16.841 14.448 1.00 96.75 187 GLU A CA 1
ATOM 1455 C C . GLU A 1 187 ? -9.827 15.896 14.417 1.00 96.75 187 GLU A C 1
ATOM 1457 O O . GLU A 1 187 ? -10.964 16.366 14.417 1.00 96.75 187 GLU A O 1
ATOM 1462 N N . ILE A 1 188 ? -9.607 14.577 14.397 1.00 95.62 188 ILE A N 1
ATOM 1463 C CA . ILE A 1 188 ? -10.661 13.559 14.370 1.00 95.62 188 ILE A CA 1
ATOM 1464 C C . ILE A 1 188 ? -10.709 12.783 15.688 1.00 95.62 188 ILE A C 1
ATOM 1466 O O . ILE A 1 188 ? -9.682 12.375 16.229 1.00 95.62 188 ILE A O 1
ATOM 1470 N N . ASP A 1 189 ? -11.909 12.541 16.205 1.00 93.81 189 ASP A N 1
ATOM 1471 C CA . ASP A 1 189 ? -12.105 11.672 17.362 1.00 93.81 189 ASP A CA 1
ATOM 1472 C C . ASP A 1 189 ? -12.131 10.179 16.970 1.00 93.81 189 ASP A C 1
ATOM 1474 O O . ASP A 1 189 ? -12.275 9.801 15.803 1.00 93.81 189 ASP A O 1
ATOM 1478 N N . GLU A 1 190 ? -11.981 9.303 17.966 1.00 90.44 190 GLU A N 1
ATOM 1479 C CA . GLU A 1 190 ? -11.877 7.855 17.754 1.00 90.44 190 GLU A CA 1
ATOM 1480 C C . GLU A 1 190 ? -13.162 7.232 17.167 1.00 90.44 190 GLU A C 1
ATOM 1482 O O . GLU A 1 190 ? -13.081 6.244 16.425 1.00 90.44 190 GLU A O 1
ATOM 1487 N N . GLU A 1 191 ? -14.338 7.803 17.458 1.00 90.69 191 GLU A N 1
ATOM 1488 C CA . GLU A 1 191 ? -15.625 7.340 16.928 1.00 90.69 191 GLU A CA 1
ATOM 1489 C C . GLU A 1 191 ? -15.774 7.732 15.456 1.00 90.69 191 GLU A C 1
ATOM 1491 O O . GLU A 1 191 ? -16.036 6.869 14.615 1.00 90.69 191 GLU A O 1
ATOM 1496 N N . SER A 1 192 ? -15.507 8.997 15.120 1.00 91.00 192 SER A N 1
ATOM 1497 C CA . SER A 1 192 ? -15.529 9.519 13.746 1.00 91.00 192 SER A CA 1
ATOM 1498 C C . SER A 1 192 ? -14.497 8.848 12.835 1.00 91.00 192 SER A C 1
ATOM 1500 O O . SER A 1 192 ? -14.732 8.678 11.633 1.00 91.00 192 SER A O 1
ATOM 1502 N N . LEU A 1 193 ? -13.357 8.422 13.392 1.00 88.19 193 LEU A N 1
ATOM 1503 C CA . LEU A 1 193 ? -12.345 7.626 12.689 1.00 88.19 193 LE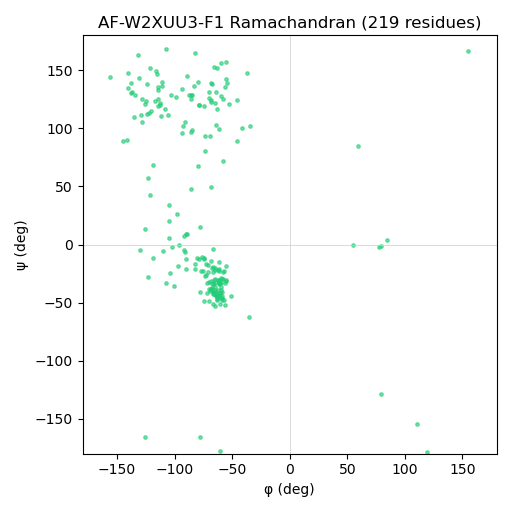U A CA 1
ATOM 1504 C C . LEU A 1 193 ? -12.811 6.180 12.424 1.00 88.19 193 LEU A C 1
ATOM 1506 O O . LEU A 1 193 ? -12.225 5.481 11.595 1.00 88.19 193 LEU A O 1
ATOM 1510 N N . GLY A 1 194 ? -13.843 5.704 13.126 1.00 85.75 194 GLY A N 1
ATOM 1511 C CA . GLY A 1 194 ? -14.309 4.313 13.114 1.00 85.75 194 GLY A CA 1
ATOM 1512 C C . GLY A 1 194 ? -13.475 3.370 13.989 1.00 85.75 194 GLY A C 1
ATOM 1513 O O . GLY A 1 194 ? -13.787 2.183 14.102 1.00 85.75 194 GLY A O 1
ATOM 1514 N N . ALA A 1 195 ? -12.428 3.882 14.640 1.00 84.25 195 ALA A N 1
ATOM 1515 C CA . ALA A 1 195 ? -11.490 3.096 15.433 1.00 84.25 195 ALA A CA 1
ATOM 1516 C C . ALA A 1 195 ? -12.088 2.605 16.763 1.00 84.25 195 ALA A C 1
ATOM 1518 O O . ALA A 1 195 ? -11.687 1.543 17.234 1.00 84.25 195 ALA A O 1
ATOM 1519 N N . ALA A 1 196 ? -13.085 3.303 17.319 1.00 85.69 196 ALA A N 1
ATOM 1520 C CA . ALA A 1 196 ? -13.706 2.938 18.598 1.00 85.69 196 ALA A CA 1
ATOM 1521 C C . ALA A 1 196 ? -14.367 1.546 18.561 1.00 85.69 196 ALA A C 1
ATOM 1523 O O . ALA A 1 196 ? -14.358 0.809 19.545 1.00 85.69 196 ALA A O 1
ATOM 1524 N N . SER A 1 197 ? -14.903 1.162 17.398 1.00 77.44 197 SER A N 1
ATOM 1525 C CA . SER A 1 197 ? -15.544 -0.142 17.171 1.00 77.44 197 SER A CA 1
ATOM 1526 C C . SER A 1 197 ? -14.588 -1.220 16.636 1.00 77.44 197 SER A C 1
ATOM 1528 O O . SER A 1 197 ? -14.965 -2.387 16.496 1.00 77.44 197 SER A O 1
ATOM 1530 N N . CYS A 1 198 ? -13.338 -0.853 16.337 1.00 77.62 198 CYS A N 1
ATOM 1531 C CA . CYS A 1 198 ? -12.347 -1.767 15.786 1.00 77.62 198 CYS A CA 1
ATOM 1532 C C . CYS A 1 198 ? -11.749 -2.655 16.877 1.00 77.62 198 CYS A C 1
ATOM 1534 O O . CYS A 1 198 ? -11.061 -2.181 17.778 1.00 77.62 198 CYS A O 1
ATOM 1536 N N . ARG A 1 199 ? -11.898 -3.978 16.737 1.00 76.62 199 ARG A N 1
ATOM 1537 C CA . ARG A 1 199 ? -11.232 -4.939 17.633 1.00 76.62 199 ARG A CA 1
ATOM 1538 C C . ARG A 1 199 ? -9.705 -4.905 17.497 1.00 76.62 199 ARG A C 1
ATOM 1540 O O . ARG A 1 199 ? -8.993 -5.129 18.472 1.00 76.62 199 ARG A O 1
ATOM 1547 N N . THR A 1 200 ? -9.203 -4.640 16.293 1.00 79.19 200 THR A N 1
ATOM 1548 C CA . THR A 1 200 ? -7.772 -4.519 15.991 1.00 79.19 200 THR A CA 1
ATOM 1549 C C . THR A 1 200 ? -7.499 -3.171 15.344 1.00 79.19 200 THR A C 1
ATOM 1551 O O . THR A 1 200 ? -8.080 -2.862 14.305 1.00 79.19 200 THR A O 1
ATOM 1554 N N . LYS A 1 201 ? -6.599 -2.382 15.935 1.00 84.62 201 LYS A N 1
ATOM 1555 C CA . LYS A 1 201 ? -6.194 -1.084 15.384 1.00 84.62 201 LYS A CA 1
ATOM 1556 C C . LYS A 1 201 ? -5.174 -1.275 14.249 1.00 84.62 201 LYS A C 1
ATOM 1558 O O . LYS A 1 201 ? -4.301 -2.142 14.386 1.00 84.62 201 LYS A O 1
ATOM 1563 N N . PRO A 1 202 ? -5.269 -0.505 13.149 1.00 88.69 202 PRO A N 1
ATOM 1564 C CA . PRO A 1 202 ? -4.286 -0.564 12.076 1.00 88.69 202 PRO A CA 1
ATOM 1565 C C . PRO A 1 202 ? -2.902 -0.129 12.570 1.00 88.69 202 PRO A C 1
ATOM 1567 O O . PRO A 1 202 ? -2.770 0.658 13.506 1.00 88.69 202 PRO A O 1
ATOM 1570 N N . LEU A 1 203 ? -1.866 -0.658 11.931 1.00 92.06 203 LEU A N 1
ATOM 1571 C CA . LEU A 1 203 ? -0.467 -0.362 12.200 1.00 92.06 203 LEU A CA 1
ATOM 1572 C C . LEU A 1 203 ? 0.141 0.331 10.996 1.00 92.06 203 LEU A C 1
ATOM 1574 O O . LEU A 1 203 ? 0.088 -0.201 9.892 1.00 92.06 203 LEU A O 1
ATOM 1578 N N . ILE A 1 204 ? 0.721 1.502 11.224 1.00 93.94 204 ILE A N 1
ATOM 1579 C CA . ILE A 1 204 ? 1.298 2.316 10.164 1.00 93.94 204 ILE A CA 1
ATOM 1580 C C . ILE A 1 204 ? 2.796 2.449 10.414 1.00 93.94 204 ILE A C 1
ATOM 1582 O O . ILE A 1 204 ? 3.214 2.932 11.467 1.00 93.94 204 ILE A O 1
ATOM 1586 N N . TYR A 1 205 ? 3.588 2.048 9.428 1.00 93.62 205 TYR A N 1
ATOM 1587 C CA . TYR A 1 205 ? 5.012 2.319 9.343 1.00 93.62 205 TYR A CA 1
ATOM 1588 C C . TYR A 1 205 ? 5.235 3.278 8.181 1.00 93.62 205 TYR A C 1
ATOM 1590 O O . TYR A 1 205 ? 5.056 2.917 7.022 1.00 93.62 205 TYR A O 1
ATOM 1598 N N . VAL A 1 206 ? 5.613 4.513 8.499 1.00 91.31 206 VAL A N 1
ATOM 1599 C CA . VAL A 1 206 ? 5.999 5.499 7.490 1.00 91.31 206 VAL A CA 1
ATOM 1600 C C . VAL A 1 206 ? 7.471 5.801 7.678 1.00 91.31 206 VAL A C 1
ATOM 1602 O O . VAL A 1 206 ? 7.873 6.269 8.745 1.00 91.31 206 VAL A O 1
ATOM 1605 N N . SER A 1 207 ? 8.280 5.531 6.662 1.00 87.75 207 SER A N 1
ATOM 1606 C CA . SER A 1 207 ? 9.717 5.776 6.722 1.00 87.75 207 SER A CA 1
ATOM 1607 C C . SER A 1 207 ? 10.157 6.831 5.718 1.00 87.75 207 SER A C 1
ATOM 1609 O O . SER A 1 207 ? 9.567 7.031 4.651 1.00 87.75 207 SER A O 1
ATOM 1611 N N . ASN A 1 208 ? 11.204 7.553 6.110 1.00 83.44 208 ASN A N 1
ATOM 1612 C CA . ASN A 1 208 ? 11.932 8.404 5.194 1.00 83.44 208 ASN A CA 1
ATOM 1613 C C . ASN A 1 208 ? 12.853 7.488 4.381 1.00 83.44 208 ASN A C 1
ATOM 1615 O O . ASN A 1 208 ? 13.702 6.832 4.988 1.00 83.44 208 ASN A O 1
ATOM 1619 N N . PRO A 1 209 ? 12.727 7.444 3.046 1.00 76.62 209 PRO A N 1
ATOM 1620 C CA . PRO A 1 209 ? 13.556 6.561 2.240 1.00 76.62 209 PRO A CA 1
ATOM 1621 C C . PRO A 1 209 ? 15.058 6.907 2.347 1.00 76.62 209 PRO A C 1
ATOM 1623 O O . PRO A 1 209 ? 15.908 6.052 2.126 1.00 76.62 209 PRO A O 1
ATOM 1626 N N . TYR A 1 210 ? 15.428 8.134 2.735 1.00 71.00 210 TYR A N 1
ATOM 1627 C CA . TYR A 1 210 ? 16.828 8.538 2.897 1.00 71.00 210 TYR A CA 1
ATOM 1628 C C . TYR A 1 210 ? 17.379 8.192 4.287 1.00 71.00 210 TYR A C 1
ATOM 1630 O O . TYR A 1 210 ? 17.251 8.987 5.218 1.00 71.00 210 TYR A O 1
ATOM 1638 N N . GLU A 1 211 ? 18.080 7.063 4.414 1.00 57.06 211 GLU A N 1
ATOM 1639 C CA . GLU A 1 211 ? 18.644 6.598 5.696 1.00 57.06 211 GLU A CA 1
ATOM 1640 C C . GLU A 1 211 ? 19.679 7.549 6.345 1.00 57.06 211 GLU A C 1
ATOM 1642 O O . GLU A 1 211 ? 19.972 7.404 7.528 1.00 57.06 211 GLU A O 1
ATOM 1647 N N . SER A 1 212 ? 20.243 8.538 5.631 1.00 48.62 212 SER A N 1
ATOM 1648 C CA . SER A 1 212 ? 21.450 9.247 6.111 1.00 48.62 212 SER A CA 1
ATOM 1649 C C . SER A 1 212 ? 21.440 10.778 6.118 1.00 48.62 212 SER A C 1
ATOM 1651 O O . SER A 1 212 ? 22.402 11.374 6.607 1.00 48.62 212 SER A O 1
ATOM 1653 N N . LYS A 1 213 ? 20.409 11.470 5.609 1.00 49.16 213 LYS A N 1
ATOM 1654 C CA . LYS A 1 213 ? 20.412 12.948 5.582 1.00 49.16 213 LYS A CA 1
ATOM 1655 C C . LYS A 1 213 ? 19.028 13.545 5.798 1.00 49.16 213 LYS A C 1
ATOM 1657 O O . LYS A 1 213 ? 18.342 13.921 4.850 1.00 49.16 213 LYS A O 1
ATOM 1662 N N . VAL A 1 214 ? 18.689 13.776 7.062 1.00 44.66 214 VAL A N 1
ATOM 1663 C CA . VAL A 1 214 ? 17.874 14.944 7.410 1.00 44.66 214 VAL A CA 1
ATOM 1664 C C . VAL A 1 214 ? 18.703 16.157 6.981 1.00 44.66 214 VAL A C 1
ATOM 1666 O O . VAL A 1 214 ? 19.690 16.502 7.629 1.00 44.66 214 VAL A O 1
ATOM 1669 N N . MET A 1 215 ? 18.421 16.749 5.817 1.00 42.56 215 MET A N 1
ATOM 1670 C CA . MET A 1 215 ? 19.051 18.028 5.474 1.00 42.56 215 MET A CA 1
ATOM 1671 C C . MET A 1 215 ? 18.762 19.021 6.615 1.00 42.56 215 MET A C 1
ATOM 1673 O O . MET A 1 215 ? 17.648 19.068 7.123 1.00 42.56 215 MET A O 1
ATOM 1677 N N . ARG A 1 216 ? 19.735 19.848 7.017 1.00 41.41 216 ARG A N 1
ATOM 1678 C CA . ARG A 1 216 ? 19.520 20.881 8.059 1.00 41.41 216 ARG A CA 1
ATOM 1679 C C . ARG A 1 216 ? 18.359 21.841 7.751 1.00 41.41 216 ARG A C 1
ATOM 1681 O O . ARG A 1 216 ? 17.826 22.460 8.655 1.00 41.41 216 ARG A O 1
ATOM 1688 N N . MET A 1 217 ? 17.932 21.924 6.493 1.00 43.22 217 MET A N 1
ATOM 1689 C CA . MET A 1 217 ? 16.788 22.735 6.062 1.00 43.22 217 MET A CA 1
ATOM 1690 C C . MET A 1 217 ? 15.429 22.242 6.595 1.00 43.22 217 MET A C 1
ATOM 1692 O O . MET A 1 217 ? 14.419 22.878 6.336 1.00 43.22 217 MET A O 1
ATOM 1696 N N . TRP A 1 218 ? 15.388 21.110 7.306 1.00 43.19 218 TRP A N 1
ATOM 1697 C CA . TRP A 1 218 ? 14.182 20.589 7.959 1.00 43.19 218 TRP A CA 1
ATOM 1698 C C . TRP A 1 218 ? 14.076 20.972 9.448 1.00 43.19 218 TRP A C 1
ATOM 1700 O O . TRP A 1 218 ? 13.108 20.586 10.095 1.00 43.19 218 TRP A O 1
ATOM 1710 N N . SER A 1 219 ? 15.052 21.707 10.001 1.00 36.66 219 SER A N 1
ATOM 1711 C CA . SER A 1 219 ? 15.009 22.241 11.374 1.00 36.66 219 SER A CA 1
ATOM 1712 C C . SER A 1 219 ? 14.717 23.742 11.456 1.00 36.66 219 SER A C 1
ATO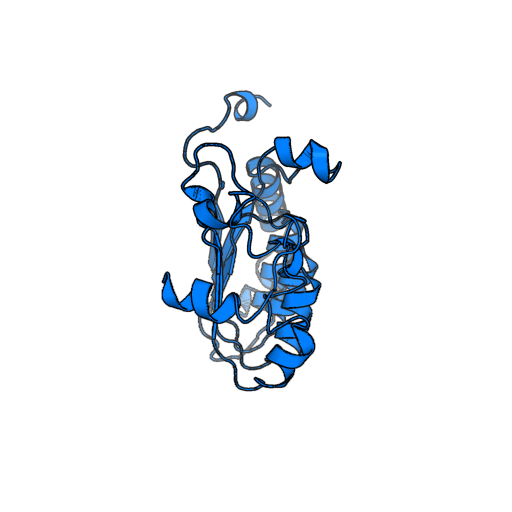M 1714 O O . SER A 1 219 ? 14.773 24.296 12.550 1.00 36.66 219 SER A O 1
ATOM 1716 N N . GLU A 1 220 ? 14.420 24.406 10.339 1.00 27.19 220 GLU A N 1
ATOM 1717 C CA . GLU A 1 220 ? 14.028 25.819 10.356 1.00 27.19 220 GLU A CA 1
ATOM 1718 C C . GLU A 1 220 ? 12.544 25.984 9.986 1.00 27.19 220 GLU A C 1
ATOM 1720 O O . GLU A 1 220 ? 12.054 25.226 9.143 1.00 27.19 220 GLU A O 1
ATOM 1725 N N . PRO A 1 221 ? 11.838 26.898 10.682 1.00 34.91 221 PRO A N 1
ATOM 1726 C CA . PRO A 1 221 ? 10.385 27.070 10.620 1.00 34.91 221 PRO A CA 1
ATOM 1727 C C . PRO A 1 221 ? 9.861 27.566 9.267 1.00 34.91 221 PRO A C 1
ATOM 1729 O O . PRO A 1 221 ? 10.599 28.281 8.552 1.00 34.91 221 PRO A O 1
#

Organism: NCBI:txid1317063

Mean predicted aligned error: 10.52 Å

Radius of gyration: 19.37 Å; Cα contacts (8 Å, |Δi|>4): 361; chains: 1; bounding box: 40×46×54 Å

Foldseek 3Di:
DVVVVVVLPPDDDDDDPDQPAPAAPFVVDNDLLVVLLVCQQDAEEEAEAAPVQLPPSVRNTYDLLSCALVNLLSNLVRHLNHAEYYYDYPCLVPQQAFDENERHELSSLVSQLPRLNHAYYAYEEYLYALVSVLVSQLSVLVNFPDPHYAHEYHYEFAGHPVCCVVPVDHRDDQVVRVVVNVVVVVVDDCVRSSNVRDPHHHHYHYDHSNPPDPDPVVVDD

InterPro domains:
  IPR032675 Leucine-rich repeat domain superfamily [G3DSA:3.80.10.10] (16-143)

Sequence (221 aa):
YDQYLRECSGSIGTETAETINPPGYGVSASEARAVLKACPALTSLSINIDYIQNNNPQTQYISTAVYGDKFWETAAEYCPLLESVDMTDASTYQNFNIQCVNDLSDRTLTALAKLKYLTSVEFCAARLTGNDIFEWIRQATKFVGSVGPKRMLGVQIGGHQRAIQRTRLAPPRFYAEIVNLLRLLSEIDEESLGAASCRTKPLIYVSNPYESKVMRMWSEP

Solvent-accessible surface area (backbone atoms only — not comparable to full-atom values): 12326 Å² total; per-residue (Å²): 109,74,62,60,59,52,66,74,57,72,81,75,75,100,69,77,97,66,85,68,66,40,60,46,76,25,92,90,36,66,52,67,61,64,57,33,56,74,36,46,80,38,38,70,50,77,46,78,42,62,35,74,52,36,68,36,85,91,54,28,51,57,58,65,62,62,69,11,28,73,41,43,38,42,39,43,69,31,19,57,49,28,29,36,41,38,35,47,54,50,25,71,77,40,88,85,61,37,67,44,33,71,49,29,36,52,62,26,46,54,35,47,42,67,33,77,53,43,24,39,37,36,41,44,30,17,50,45,46,21,65,41,55,48,51,34,50,46,45,60,29,62,64,66,87,59,97,56,68,59,34,35,43,36,39,19,34,12,51,39,74,76,52,32,80,79,66,78,52,80,59,45,55,46,69,62,27,51,53,48,30,54,49,56,59,72,76,48,52,53,65,84,44,32,48,70,71,35,93,57,70,72,43,80,44,78,42,65,63,65,90,82,64,84,57,75,79,76,78,62,136

Secondary structure (DSSP, 8-state):
-HHHHHHTT----S--------STTSTT-S-HHHHHHT-TT--EEEEEE-HHHHTSTTT----GGGGSHHHHHHHHHH-TT--EEEEEEGGGGSTT-PPPBTT--HHHHHHHHT-SS--EEEEEEE---HHHHHHHHHHHTT-TT------EEEEEE---GGGHHHHSSPPP-HHHHHHHHHHHHHHS-TTTTTGGG-SS--EEEEE-S-TT---GGGS--

Nearest PDB structures (foldseek):
  2p1n-assembly3_B  TM=8.113E-01  e=9.718E-04  Arabidopsis thaliana
  8f8t-assembly1_T  TM=5.016E-01  e=2.776E-03  Homo sapiens
  4pki-assembly1_G  TM=4.900E-01  e=2.619E-03  Homo sapiens
  4z94-assembly1_G  TM=4.970E-01  e=4.974E-03  Homo sapiens
  4xa9-assembly5_E  TM=4.236E-01  e=1.032E-01  Legionella pneumophila subsp. pneumophila str. Philadelphia 1